Protein AF-A0A3C0VGU3-F1 (afdb_monomer_lite)

pLDDT: mean 74.71, std 19.71, range [36.31, 98.12]

Structure (mmCIF, N/CA/C/O backbone):
data_AF-A0A3C0VGU3-F1
#
_entry.id   AF-A0A3C0VGU3-F1
#
loop_
_atom_site.group_PDB
_atom_site.id
_atom_site.type_symbol
_atom_site.label_atom_id
_atom_site.label_alt_id
_atom_site.label_comp_id
_atom_site.label_asym_id
_atom_site.label_entity_id
_atom_site.label_seq_id
_atom_site.pdbx_PDB_ins_code
_atom_site.Cartn_x
_atom_site.Cartn_y
_atom_site.Cartn_z
_atom_site.occupancy
_atom_site.B_iso_or_equiv
_atom_site.auth_seq_id
_atom_site.auth_comp_id
_atom_site.auth_asym_id
_atom_site.auth_atom_id
_atom_site.pdbx_PDB_model_num
ATOM 1 N N . MET A 1 1 ? -26.196 37.711 -11.591 1.00 53.34 1 MET A N 1
ATOM 2 C CA . MET A 1 1 ? -26.258 36.999 -10.292 1.00 53.34 1 MET A CA 1
ATOM 3 C C . MET A 1 1 ? -24.897 36.710 -9.631 1.00 53.34 1 MET A C 1
ATOM 5 O O . MET A 1 1 ? -24.899 36.318 -8.480 1.00 53.34 1 MET A O 1
ATOM 9 N N . PHE A 1 2 ? -23.738 37.008 -10.245 1.00 50.66 2 PHE A N 1
ATOM 10 C CA . PHE A 1 2 ? -22.415 36.867 -9.588 1.00 50.66 2 PHE A CA 1
ATOM 11 C C . PHE A 1 2 ? -21.911 38.108 -8.814 1.00 50.66 2 PHE A C 1
ATOM 13 O O . PHE A 1 2 ? -20.871 38.047 -8.164 1.00 50.66 2 PHE A O 1
ATOM 20 N N . LYS A 1 3 ? -22.622 39.246 -8.862 1.00 49.34 3 LYS A N 1
ATOM 21 C CA . LYS A 1 3 ? -22.187 40.496 -8.200 1.00 49.34 3 LYS A CA 1
ATOM 22 C C . LYS A 1 3 ? -22.662 40.642 -6.744 1.00 49.34 3 LYS A C 1
ATOM 24 O O . LYS A 1 3 ? -22.001 41.328 -5.979 1.00 49.34 3 LYS A O 1
ATOM 29 N N . LEU A 1 4 ? -23.738 39.957 -6.345 1.00 52.31 4 LEU A N 1
ATOM 30 C CA . LEU A 1 4 ? -24.310 40.055 -4.991 1.00 52.31 4 LEU A CA 1
ATOM 31 C C . LEU A 1 4 ? -23.555 39.208 -3.948 1.00 52.31 4 LEU A C 1
ATOM 33 O O . LEU A 1 4 ? -23.406 39.641 -2.813 1.00 52.31 4 LEU A O 1
ATOM 37 N N . ILE A 1 5 ? -22.971 38.072 -4.348 1.00 56.53 5 ILE A N 1
ATOM 38 C CA . ILE A 1 5 ? -22.208 37.179 -3.449 1.00 56.53 5 ILE A CA 1
ATOM 39 C C . ILE A 1 5 ? -20.893 37.823 -2.970 1.00 56.53 5 ILE A C 1
ATOM 41 O O . ILE A 1 5 ? -20.441 37.585 -1.851 1.00 56.53 5 ILE A O 1
ATOM 45 N N . LYS A 1 6 ? -20.283 38.693 -3.787 1.00 51.56 6 LYS A N 1
ATOM 46 C CA . LYS A 1 6 ? -19.057 39.411 -3.399 1.00 51.56 6 LYS A CA 1
ATOM 47 C C . LYS A 1 6 ? -19.306 40.486 -2.337 1.00 51.56 6 LYS A C 1
ATOM 49 O O . LYS A 1 6 ? -18.406 40.768 -1.557 1.00 51.56 6 LYS A O 1
ATOM 54 N N . TRP A 1 7 ? -20.506 41.063 -2.288 1.00 49.22 7 TRP A N 1
ATOM 55 C CA . TRP A 1 7 ? -20.833 42.141 -1.347 1.00 49.22 7 TRP A CA 1
ATOM 56 C C . TRP A 1 7 ? -21.307 41.594 0.008 1.00 49.22 7 TRP A C 1
ATOM 58 O O . TRP A 1 7 ? -21.013 42.187 1.042 1.00 49.22 7 TRP A O 1
ATOM 68 N N . THR A 1 8 ? -21.922 40.406 0.037 1.00 53.84 8 THR A N 1
ATOM 69 C CA . THR A 1 8 ? -22.286 39.719 1.290 1.00 53.84 8 THR A CA 1
ATOM 70 C C . THR A 1 8 ? -21.071 39.179 2.050 1.00 53.84 8 THR A C 1
ATOM 72 O O . THR A 1 8 ? -21.066 39.198 3.277 1.00 53.84 8 THR A O 1
ATOM 75 N N . ALA A 1 9 ? -20.004 38.768 1.355 1.00 54.41 9 ALA A N 1
ATOM 76 C CA . ALA A 1 9 ? -18.777 38.290 2.003 1.00 54.41 9 ALA A CA 1
ATOM 77 C C . ALA A 1 9 ? -18.012 39.401 2.754 1.00 54.41 9 ALA A C 1
ATOM 79 O O . ALA A 1 9 ? -17.390 39.139 3.781 1.00 54.41 9 ALA A O 1
ATOM 80 N N . VAL A 1 10 ? -18.099 40.653 2.289 1.00 55.72 10 VAL A N 1
ATOM 81 C CA . VAL A 1 10 ? -17.430 41.803 2.926 1.00 55.72 10 VAL A CA 1
ATOM 82 C C . VAL A 1 10 ? -18.245 42.349 4.108 1.00 55.72 10 VAL A C 1
ATOM 84 O O . VAL A 1 10 ? -17.665 42.750 5.115 1.00 55.72 10 VAL A O 1
ATOM 87 N N . GLY A 1 11 ? -19.581 42.278 4.052 1.00 51.66 11 GLY A N 1
ATOM 88 C CA . GLY A 1 11 ? -20.453 42.677 5.166 1.00 51.66 11 GLY A CA 1
ATOM 89 C C . GLY A 1 11 ? -20.380 41.748 6.387 1.00 51.66 11 GLY A C 1
ATOM 90 O O . GLY A 1 11 ? -20.415 42.219 7.520 1.00 51.66 11 GLY A O 1
ATOM 91 N N . VAL A 1 12 ? -20.209 40.437 6.175 1.00 53.56 12 VAL A N 1
ATOM 92 C CA . VAL A 1 12 ? -20.108 39.452 7.272 1.00 53.56 12 VAL A CA 1
ATOM 93 C C . VAL A 1 12 ? -18.708 39.441 7.906 1.00 53.56 12 VAL A C 1
ATOM 95 O O . VAL A 1 12 ? -18.587 39.276 9.118 1.00 53.56 12 VAL A O 1
ATOM 98 N N . GLY A 1 13 ? -17.651 39.702 7.127 1.00 47.75 13 GLY A N 1
ATOM 99 C CA . GLY A 1 13 ? -16.287 39.840 7.655 1.00 47.75 13 GLY A CA 1
ATOM 100 C C . GLY A 1 13 ? -16.072 41.117 8.478 1.00 47.75 13 GLY A C 1
ATOM 101 O O . GLY A 1 13 ? -15.399 41.082 9.505 1.00 47.75 13 GLY A O 1
ATOM 102 N N . GLY A 1 14 ? -16.691 42.235 8.076 1.00 51.09 14 GLY A N 1
ATOM 103 C CA . GLY A 1 14 ? -16.586 43.516 8.787 1.00 51.09 14 GLY A CA 1
ATOM 104 C C . GLY A 1 14 ? -17.312 43.544 10.137 1.00 51.09 14 GLY A C 1
ATOM 105 O O . GLY A 1 14 ? -16.808 44.135 11.090 1.00 51.09 14 GLY A O 1
ATOM 106 N N . ALA A 1 15 ? -18.449 42.851 10.258 1.00 53.22 15 ALA A N 1
ATOM 107 C CA . ALA A 1 15 ? -19.210 42.782 11.508 1.00 53.22 15 ALA A CA 1
ATOM 108 C C . ALA A 1 15 ? -18.525 41.929 12.595 1.00 53.22 15 ALA A C 1
ATOM 110 O O . ALA A 1 15 ? -18.675 42.218 13.780 1.00 53.22 15 ALA A O 1
ATOM 111 N N . LEU A 1 16 ? -17.725 40.924 12.216 1.00 55.25 16 LEU A N 1
ATOM 112 C CA . LEU A 1 16 ? -16.963 40.112 13.175 1.00 55.25 16 LEU A CA 1
ATOM 113 C C . LEU A 1 16 ? -15.729 40.840 13.724 1.00 55.25 16 LEU A C 1
ATOM 115 O O . LEU A 1 16 ? -15.381 40.657 14.887 1.00 55.25 16 LEU A O 1
ATOM 119 N N . ILE A 1 17 ? -15.102 41.707 12.927 1.00 56.16 17 ILE A N 1
ATOM 120 C CA . ILE A 1 17 ? -13.917 42.464 13.357 1.00 56.16 17 ILE A CA 1
ATOM 121 C C . ILE A 1 17 ? -14.318 43.682 14.208 1.00 56.16 17 ILE A C 1
ATOM 123 O O . ILE A 1 17 ? -13.646 43.986 15.189 1.00 56.16 17 ILE A O 1
ATOM 127 N N . LEU A 1 18 ? -15.453 44.328 13.912 1.00 51.44 18 LEU A N 1
ATOM 128 C CA . LEU A 1 18 ? -15.988 45.423 14.737 1.00 51.44 18 LEU A CA 1
ATOM 129 C C . LEU A 1 18 ? -16.746 44.935 15.985 1.00 51.44 18 LEU A C 1
ATOM 131 O O . LEU A 1 18 ? -16.721 45.616 17.006 1.00 51.44 18 LEU A O 1
ATOM 135 N N . GLY A 1 19 ? -17.355 43.744 15.949 1.00 51.50 19 GLY A N 1
ATOM 136 C CA . GLY A 1 19 ? -17.958 43.114 17.131 1.00 51.50 19 GLY A CA 1
ATOM 137 C C . GLY A 1 19 ? -16.931 42.525 18.107 1.00 51.50 19 GLY A C 1
ATOM 138 O O . GLY A 1 19 ? -17.166 42.525 19.312 1.00 51.50 19 GLY A O 1
ATOM 139 N N . GLY A 1 20 ? -15.777 42.067 17.607 1.00 53.50 20 GLY A N 1
ATOM 140 C CA . GLY A 1 20 ? -14.702 41.490 18.423 1.00 53.50 20 GLY A CA 1
ATOM 141 C C . GLY A 1 20 ? -13.778 42.508 19.099 1.00 53.50 20 GLY A C 1
ATOM 142 O O . GLY A 1 20 ? -13.065 42.141 20.025 1.00 53.50 20 GLY A O 1
ATOM 143 N N . LEU A 1 21 ? -13.789 43.777 18.671 1.00 55.44 21 LEU A N 1
ATOM 144 C CA . LEU A 1 21 ? -12.912 44.826 19.220 1.00 55.44 21 LEU A CA 1
ATOM 145 C C . LEU A 1 21 ? -13.607 45.723 20.268 1.00 55.44 21 LEU A C 1
ATOM 147 O O . LEU A 1 21 ? -12.939 46.437 21.007 1.00 55.44 21 LEU A O 1
ATOM 151 N N . MET A 1 22 ? -14.942 45.673 20.353 1.00 54.22 22 MET A N 1
ATOM 152 C CA . MET A 1 22 ? -15.772 46.431 21.310 1.00 54.22 22 MET A CA 1
ATOM 153 C C . MET A 1 22 ? -16.341 45.566 22.452 1.00 54.22 22 MET A C 1
ATOM 155 O O . MET A 1 22 ? -17.168 46.034 23.227 1.00 54.22 22 MET A O 1
ATOM 159 N N . PHE A 1 23 ? -15.877 44.321 22.595 1.00 49.66 23 PHE A N 1
ATOM 160 C CA . PHE A 1 23 ? -16.011 43.535 23.824 1.00 49.66 23 PHE A CA 1
ATOM 161 C C . PHE A 1 23 ? -14.608 43.172 24.296 1.00 49.66 23 PHE A C 1
ATOM 163 O O . PHE A 1 23 ? -13.962 42.268 23.773 1.00 49.66 23 PHE A O 1
ATOM 170 N N . GLY A 1 24 ? -14.130 43.991 25.229 1.00 50.12 24 GLY A N 1
ATOM 171 C CA . GLY A 1 24 ? -12.746 44.072 25.653 1.00 50.12 24 GLY A CA 1
ATOM 172 C C . GLY A 1 24 ? -12.144 42.762 26.147 1.00 50.12 24 GLY A C 1
ATOM 173 O O . GLY A 1 24 ? -12.795 41.885 26.715 1.00 50.12 24 GLY A O 1
ATOM 174 N N . THR A 1 25 ? -10.836 42.707 25.967 1.00 58.28 25 THR A N 1
ATOM 175 C CA . THR A 1 25 ? -9.890 41.673 26.381 1.00 58.28 25 THR A CA 1
ATOM 176 C C . THR A 1 25 ? -9.716 41.532 27.900 1.00 58.28 25 THR A C 1
ATOM 178 O O . THR A 1 25 ? -8.690 41.020 28.320 1.00 58.28 25 THR A O 1
ATOM 181 N N . ASP A 1 26 ? -10.701 41.906 28.725 1.00 50.00 26 ASP A N 1
ATOM 182 C CA . ASP A 1 26 ? -10.585 41.884 30.197 1.00 50.00 26 ASP A CA 1
ATOM 183 C C . ASP A 1 26 ? -11.859 41.438 30.952 1.00 50.00 26 ASP A C 1
ATOM 185 O O . ASP A 1 26 ? -12.107 41.829 32.088 1.00 50.00 26 ASP A O 1
ATOM 189 N N . MET A 1 27 ? -12.669 40.540 30.376 1.00 46.91 27 MET A N 1
ATOM 190 C CA . MET A 1 27 ? -13.735 39.835 31.121 1.00 46.91 27 MET A CA 1
ATOM 191 C C . MET A 1 27 ? -13.677 38.308 30.953 1.00 46.91 27 MET A C 1
ATOM 193 O O . MET A 1 27 ? -14.678 37.642 30.701 1.00 46.91 27 MET A O 1
ATOM 197 N N . PHE A 1 28 ? -12.481 37.728 31.107 1.00 50.41 28 PHE A N 1
ATOM 198 C CA . PHE A 1 28 ? -12.273 36.268 31.111 1.00 50.41 28 PHE A CA 1
ATOM 199 C C . PHE A 1 28 ? -11.973 35.651 32.492 1.00 50.41 28 PHE A C 1
ATOM 201 O O . PHE A 1 28 ? -11.703 34.453 32.588 1.00 50.41 28 PHE A O 1
ATOM 208 N N . GLY A 1 29 ? -12.096 36.411 33.581 1.00 52.72 29 GLY A N 1
ATOM 209 C CA . GLY A 1 29 ? -12.083 35.886 34.951 1.00 52.72 29 GLY A CA 1
ATOM 210 C C . GLY A 1 29 ? -13.440 36.106 35.617 1.00 52.72 29 GLY A C 1
ATOM 211 O O . GLY A 1 29 ? -13.974 37.196 35.513 1.00 52.72 29 GLY A O 1
ATOM 212 N N . TYR A 1 30 ? -13.977 35.095 36.308 1.00 45.38 30 TYR A N 1
ATOM 213 C CA . TYR A 1 30 ? -15.224 35.113 37.110 1.00 45.38 30 TYR A CA 1
ATOM 214 C C . TYR A 1 30 ? -16.571 34.711 36.482 1.00 45.38 30 TYR A C 1
ATOM 216 O O . TYR A 1 30 ? -17.606 34.862 37.121 1.00 45.38 30 TYR A O 1
ATOM 224 N N . ALA A 1 31 ? -16.584 34.019 35.339 1.00 49.66 31 ALA A N 1
ATOM 225 C CA . ALA A 1 31 ? -17.759 33.222 34.930 1.00 49.66 31 ALA A CA 1
ATOM 226 C C . ALA A 1 31 ? -17.471 31.715 34.755 1.00 49.66 31 ALA A C 1
ATOM 228 O O . ALA A 1 31 ? -18.351 30.944 34.374 1.00 49.66 31 ALA A O 1
ATOM 229 N N . SER A 1 32 ? -16.249 31.252 35.050 1.00 48.97 32 SER A N 1
ATOM 230 C CA . SER A 1 32 ? -15.829 29.871 34.754 1.00 48.97 32 SER A CA 1
ATOM 231 C C . SER A 1 32 ? -16.103 28.842 35.864 1.00 48.97 32 SER A C 1
ATOM 233 O O . SER A 1 32 ? -15.926 27.643 35.622 1.00 48.97 32 SER A O 1
ATOM 235 N N . SER A 1 33 ? -16.602 29.259 37.036 1.00 49.84 33 SER A N 1
ATOM 236 C CA . SER A 1 33 ? -16.763 28.359 38.194 1.00 49.84 33 SER A CA 1
ATOM 237 C C . SER A 1 33 ? -18.183 27.845 38.469 1.00 49.84 33 SER A C 1
ATOM 239 O O . SER A 1 33 ? -18.316 26.925 39.269 1.00 49.84 33 SER A O 1
ATOM 241 N N . SER A 1 34 ? -19.227 28.299 37.761 1.00 43.19 34 SER A N 1
ATOM 242 C CA . SER A 1 34 ? -20.608 27.818 38.016 1.00 43.19 34 SER A CA 1
ATOM 243 C C . SER A 1 34 ? -21.191 26.894 36.934 1.00 43.19 34 SER A C 1
ATOM 245 O O . SER A 1 34 ? -22.132 26.155 37.209 1.00 43.19 34 SER A O 1
ATOM 247 N N . TYR A 1 35 ? -20.607 26.823 35.729 1.00 40.56 35 TYR A N 1
ATOM 248 C CA . TYR A 1 35 ? -21.090 25.918 34.662 1.00 40.56 35 TYR A CA 1
ATOM 249 C C . TYR A 1 35 ? -20.387 24.545 34.638 1.00 40.56 35 TYR A C 1
ATOM 251 O O . TYR A 1 35 ? -20.915 23.567 34.103 1.00 40.56 35 TYR A O 1
ATOM 259 N N . LYS A 1 36 ? -19.203 24.425 35.259 1.00 47.53 36 LYS A N 1
ATOM 260 C CA . LYS A 1 36 ? -18.449 23.156 35.325 1.00 47.53 36 LYS A CA 1
ATOM 261 C C . LYS A 1 36 ? -19.004 22.163 36.358 1.00 47.53 36 LYS A C 1
ATOM 263 O O . LYS A 1 36 ? -18.748 20.969 36.227 1.00 47.53 36 LYS A O 1
ATOM 268 N N . GLN A 1 37 ? -19.810 22.608 37.328 1.00 43.19 37 GLN A N 1
ATOM 269 C CA . GLN A 1 37 ? -20.391 21.718 38.346 1.00 43.19 37 GLN A CA 1
ATOM 270 C C . GLN A 1 37 ? -21.651 20.963 37.891 1.00 43.19 37 GLN A C 1
ATOM 272 O O . GLN A 1 37 ? -21.922 19.887 38.420 1.00 43.19 37 GLN A O 1
ATOM 277 N N . PHE A 1 38 ? -22.368 21.435 36.863 1.00 44.31 38 PHE A N 1
ATOM 278 C CA . PHE A 1 38 ? -23.545 20.724 36.337 1.00 44.31 38 PHE A CA 1
ATOM 279 C C . PHE A 1 38 ? -23.226 19.707 35.229 1.00 44.31 38 PHE A C 1
ATOM 281 O O . PHE A 1 38 ? -23.943 18.719 35.088 1.00 44.31 38 PHE A O 1
ATOM 288 N N . ARG A 1 39 ? -22.118 19.855 34.486 1.00 47.38 39 ARG A N 1
ATOM 289 C CA . ARG A 1 39 ? -21.758 18.902 33.411 1.00 47.38 39 ARG A CA 1
ATOM 290 C C . ARG A 1 39 ? -21.128 17.598 33.921 1.00 47.38 39 ARG A C 1
ATOM 292 O O . ARG A 1 39 ? -21.179 16.586 33.225 1.00 47.38 39 ARG A O 1
ATOM 299 N N . ASN A 1 40 ? -20.591 17.599 35.143 1.00 43.59 40 ASN A N 1
ATOM 300 C CA . ASN A 1 40 ? -19.925 16.431 35.727 1.00 43.59 40 ASN A CA 1
ATOM 301 C C . ASN A 1 40 ? -20.870 15.469 36.472 1.00 43.59 40 ASN A C 1
ATOM 303 O O . ASN A 1 40 ? -20.457 14.353 36.760 1.00 43.59 40 ASN A O 1
ATOM 307 N N . LYS A 1 41 ? -22.133 15.846 36.740 1.00 42.66 41 LYS A N 1
ATOM 308 C CA . LYS A 1 41 ? -23.110 14.982 37.441 1.00 42.66 41 LYS A CA 1
ATOM 309 C C . LYS A 1 41 ? -24.124 14.262 36.541 1.00 42.66 41 LYS A C 1
ATOM 311 O O . LYS A 1 41 ? -24.871 13.428 37.039 1.00 42.66 41 LYS A O 1
ATOM 316 N N . VAL A 1 42 ? -24.147 14.537 35.233 1.00 47.44 42 VAL A N 1
ATOM 317 C CA . VAL A 1 42 ? -25.072 13.860 34.295 1.00 47.44 42 VAL A CA 1
ATOM 318 C C . VAL A 1 42 ? -24.403 12.702 33.542 1.00 47.44 42 VAL A C 1
ATOM 320 O O . VAL A 1 42 ? -25.088 11.775 33.127 1.00 47.44 42 VAL A O 1
ATOM 323 N N . LYS A 1 43 ? -23.062 12.669 33.441 1.00 49.75 43 LYS A N 1
ATOM 324 C CA . LYS A 1 43 ? -22.354 11.482 32.918 1.00 49.75 43 LYS A CA 1
ATOM 325 C C . LYS A 1 43 ? -22.538 10.247 33.810 1.00 49.75 43 LYS A C 1
ATOM 327 O O . LYS A 1 43 ? -22.548 9.137 33.312 1.00 49.75 43 LYS A O 1
ATOM 332 N N . SER A 1 44 ? -22.748 10.450 35.108 1.00 49.06 44 SER A N 1
ATOM 333 C CA . SER A 1 44 ? -22.985 9.400 36.107 1.00 49.06 44 SER A CA 1
ATOM 334 C C . SER A 1 44 ? -24.419 8.846 36.133 1.00 49.06 44 SER A C 1
ATOM 336 O O . SER A 1 44 ? -24.743 8.079 37.033 1.00 49.06 44 SER A O 1
ATOM 338 N N . ALA A 1 45 ? -25.289 9.251 35.202 1.00 51.03 45 ALA A N 1
ATOM 339 C CA . ALA A 1 45 ? -26.697 8.840 35.171 1.00 51.03 45 ALA A CA 1
ATOM 340 C C . ALA A 1 45 ? -27.102 8.114 33.877 1.00 51.03 45 ALA A C 1
ATOM 342 O O . ALA A 1 45 ? -28.286 7.835 33.689 1.00 51.03 45 ALA A O 1
ATOM 343 N N . VAL A 1 46 ? -26.154 7.814 32.983 1.00 59.25 46 VAL A N 1
ATOM 344 C CA . VAL A 1 46 ? -26.436 6.972 31.817 1.00 59.25 46 VAL A CA 1
ATOM 345 C C . VAL A 1 46 ? -26.392 5.511 32.280 1.00 59.25 46 VAL A C 1
ATOM 347 O O . VAL A 1 46 ? -25.376 5.098 32.838 1.00 59.25 46 VAL A O 1
ATOM 350 N N . PRO A 1 47 ? -27.477 4.733 32.113 1.00 74.56 47 PRO A N 1
ATOM 351 C CA . PRO A 1 47 ? -27.465 3.305 32.402 1.00 74.56 47 PRO A CA 1
ATOM 352 C C . PRO A 1 47 ? -26.341 2.625 31.618 1.00 74.56 47 PRO A C 1
ATOM 354 O O . PRO A 1 47 ? -26.188 2.877 30.421 1.00 74.56 47 PRO A O 1
ATOM 357 N N . VAL A 1 48 ? -25.574 1.761 32.284 1.00 77.50 48 VAL A N 1
ATOM 358 C CA . VAL A 1 48 ? -24.424 1.046 31.699 1.00 77.50 48 VAL A CA 1
ATOM 359 C C . VAL A 1 48 ? -24.832 0.280 30.430 1.00 77.50 48 VAL A C 1
ATOM 361 O O . VAL A 1 48 ? -24.063 0.164 29.484 1.00 77.50 48 VAL A O 1
ATOM 364 N N . GLU A 1 49 ? -26.087 -0.157 30.343 1.00 79.50 49 GLU A N 1
ATOM 365 C CA . GLU A 1 49 ? -26.665 -0.819 29.172 1.00 79.50 49 GLU A CA 1
ATOM 366 C C . GLU A 1 49 ? -26.676 0.060 27.921 1.00 79.50 49 GLU A C 1
ATOM 368 O O . GLU A 1 49 ? -26.459 -0.444 26.823 1.00 79.50 49 GLU A O 1
ATOM 373 N N . LEU A 1 50 ? -26.926 1.366 28.068 1.00 84.75 50 LEU A N 1
ATOM 374 C CA . LEU A 1 50 ? -26.900 2.287 26.932 1.00 84.75 50 LEU A CA 1
ATOM 375 C C . LEU A 1 50 ? -25.471 2.505 26.436 1.00 84.75 50 LEU A C 1
ATOM 377 O O . LEU A 1 50 ? -25.267 2.707 25.242 1.00 84.75 50 LEU A O 1
ATOM 381 N N . GLU A 1 51 ? -24.482 2.454 27.328 1.00 82.88 51 GLU A N 1
ATOM 382 C CA . GLU A 1 51 ? -23.072 2.557 26.946 1.00 82.88 51 GLU A CA 1
ATOM 383 C C . GLU A 1 51 ? -22.596 1.299 26.211 1.00 82.88 51 GLU A C 1
ATOM 385 O O . GLU A 1 51 ? -21.930 1.418 25.184 1.00 82.88 51 GLU A O 1
ATOM 390 N N . ILE A 1 52 ? -23.012 0.112 26.666 1.00 83.56 52 ILE A N 1
ATOM 391 C CA . ILE A 1 52 ? -22.765 -1.167 25.984 1.00 83.56 52 ILE A CA 1
ATOM 392 C C . ILE A 1 52 ? -23.435 -1.183 24.602 1.00 83.56 52 ILE A C 1
ATOM 394 O O . ILE A 1 52 ? -22.788 -1.505 23.605 1.00 83.56 52 ILE A O 1
ATOM 398 N N . GLN A 1 53 ? -24.705 -0.771 24.514 1.00 81.50 53 GLN A N 1
ATOM 399 C CA . GLN A 1 53 ? -25.419 -0.693 23.237 1.00 81.50 53 GLN A CA 1
ATOM 400 C C . GLN A 1 53 ? -24.735 0.286 22.279 1.00 81.50 53 GLN A C 1
ATOM 402 O O . GLN A 1 53 ? -24.514 -0.032 21.114 1.00 81.50 53 GLN A O 1
ATOM 407 N N . ARG A 1 54 ? -24.308 1.448 22.781 1.00 86.81 54 ARG A N 1
ATOM 408 C CA . ARG A 1 54 ? -23.544 2.415 21.993 1.00 86.81 54 ARG A CA 1
ATOM 409 C C . ARG A 1 54 ? -22.206 1.846 21.517 1.00 86.81 54 ARG A C 1
ATOM 411 O O . ARG A 1 54 ? -21.816 2.109 20.384 1.00 86.81 54 ARG A O 1
ATOM 418 N N . ALA A 1 55 ? -21.494 1.093 22.357 1.00 86.31 55 ALA A N 1
ATOM 419 C CA . ALA A 1 55 ? -20.249 0.435 21.963 1.00 86.31 55 ALA A CA 1
ATOM 420 C C . ALA A 1 55 ? -20.485 -0.573 20.825 1.00 86.31 55 ALA A C 1
ATOM 422 O O . ALA A 1 55 ? -19.712 -0.614 19.869 1.00 86.31 55 ALA A O 1
ATOM 423 N N . ARG A 1 56 ? -21.592 -1.322 20.883 1.00 88.38 56 ARG A N 1
ATOM 424 C CA . ARG A 1 56 ? -22.022 -2.243 19.823 1.00 88.38 56 ARG A CA 1
ATOM 425 C C . ARG A 1 56 ? -22.364 -1.519 18.521 1.00 88.38 56 ARG A C 1
ATOM 427 O O . ARG A 1 56 ? -21.947 -1.970 17.457 1.00 88.38 56 ARG A O 1
ATOM 434 N N . ASP A 1 57 ? -23.077 -0.398 18.601 1.00 88.25 57 ASP A N 1
ATOM 435 C CA . ASP A 1 57 ? -23.442 0.405 17.430 1.00 88.25 57 ASP A CA 1
ATOM 436 C C . ASP A 1 57 ? -22.190 0.984 16.744 1.00 88.25 57 ASP A C 1
ATOM 438 O O . ASP A 1 57 ? -22.034 0.850 15.532 1.00 88.25 57 ASP A O 1
ATOM 442 N N . LEU A 1 58 ? -21.231 1.511 17.518 1.00 87.88 58 LEU A N 1
ATOM 443 C CA . LEU A 1 58 ? -19.932 1.968 16.997 1.00 87.88 58 LEU A CA 1
ATOM 444 C C . LEU A 1 58 ? -19.151 0.835 16.311 1.00 87.88 58 LEU A C 1
ATOM 446 O O . LEU A 1 58 ? -18.496 1.039 15.290 1.00 87.88 58 LEU A O 1
ATOM 450 N N . LEU A 1 59 ? -19.223 -0.381 16.852 1.00 88.12 59 LEU A N 1
ATOM 451 C CA . LEU A 1 59 ? -18.563 -1.544 16.264 1.00 88.12 59 LEU A CA 1
ATOM 452 C C . LEU A 1 59 ? -19.249 -2.013 14.973 1.00 88.12 59 LEU A C 1
ATOM 454 O O . LEU A 1 59 ? -18.583 -2.492 14.052 1.00 88.12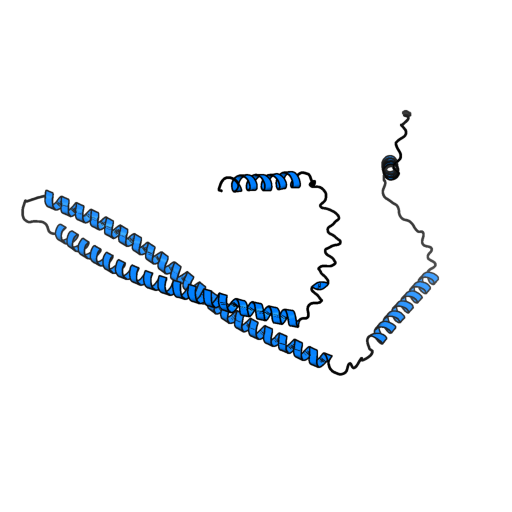 59 LEU A O 1
ATOM 458 N N . ALA A 1 60 ? -20.569 -1.840 14.878 1.00 86.00 60 ALA A N 1
ATOM 459 C CA . ALA A 1 60 ? -21.328 -2.086 13.658 1.00 86.00 60 ALA A CA 1
ATOM 460 C C . ALA A 1 60 ? -20.988 -1.062 12.560 1.00 86.00 60 ALA A C 1
ATOM 462 O O . ALA A 1 60 ? -20.870 -1.445 11.394 1.00 86.00 60 ALA A O 1
ATOM 463 N N . GLU A 1 61 ? -20.755 0.201 12.927 1.00 89.50 61 GLU A N 1
ATOM 464 C CA . GLU A 1 61 ? -20.266 1.253 12.023 1.00 89.50 61 GLU A CA 1
ATOM 465 C C . GLU A 1 61 ? -18.840 0.980 11.509 1.00 89.50 61 GLU A C 1
ATOM 467 O O . GLU A 1 61 ? -18.518 1.331 10.375 1.00 89.50 61 GLU A O 1
ATOM 472 N N . LEU A 1 62 ? -18.007 0.255 12.263 1.00 87.75 62 LEU A N 1
ATOM 473 C CA . LEU A 1 62 ? -16.657 -0.132 11.828 1.00 87.75 62 LEU A CA 1
ATOM 474 C C . LEU A 1 62 ? -16.659 -1.183 10.697 1.00 87.75 62 LEU A C 1
ATOM 476 O O . LEU A 1 62 ? -15.719 -1.268 9.904 1.00 87.75 62 LEU A O 1
ATOM 480 N N . VAL A 1 63 ? -17.707 -2.008 10.589 1.00 87.06 63 VAL A N 1
ATOM 481 C CA . VAL A 1 63 ? -17.817 -3.056 9.554 1.00 87.06 63 VAL A CA 1
ATOM 482 C C . VAL A 1 63 ? -17.750 -2.496 8.125 1.00 87.06 63 VAL A C 1
ATOM 484 O O . VAL A 1 63 ? -16.956 -3.019 7.333 1.00 87.06 63 VAL A O 1
ATOM 487 N N . PRO A 1 64 ? -18.560 -1.492 7.731 1.00 91.12 64 PRO A N 1
ATOM 488 C CA . PRO A 1 64 ? -18.463 -0.906 6.398 1.00 91.12 64 PRO A CA 1
ATOM 489 C C . PRO A 1 64 ? -17.112 -0.223 6.151 1.00 91.12 64 PRO A C 1
ATOM 491 O O . PRO A 1 64 ? -16.601 -0.328 5.037 1.00 91.12 64 PRO A O 1
ATOM 494 N N . GLU A 1 65 ? -16.488 0.386 7.164 1.00 88.38 65 GLU A N 1
ATOM 495 C CA . GLU A 1 65 ? -15.143 0.968 7.036 1.00 88.38 65 GLU A CA 1
ATOM 496 C C . GLU A 1 65 ? -14.080 -0.102 6.746 1.00 88.38 65 GLU A C 1
ATOM 498 O O . GLU A 1 65 ? -13.278 0.040 5.822 1.00 88.38 65 GLU A O 1
ATOM 503 N N . LEU A 1 66 ? -14.110 -1.229 7.465 1.00 88.69 66 LEU A N 1
ATOM 504 C CA . LEU A 1 66 ? -13.219 -2.364 7.204 1.00 88.69 66 LEU A CA 1
ATOM 505 C C . LEU A 1 66 ? -13.428 -2.943 5.801 1.00 88.69 66 LEU A C 1
ATOM 507 O O . LEU A 1 66 ? -12.455 -3.286 5.129 1.00 88.69 66 LEU A O 1
ATOM 511 N N . LYS A 1 67 ? -14.679 -3.028 5.333 1.00 90.62 67 LYS A N 1
ATOM 512 C CA . LYS A 1 67 ? -14.989 -3.460 3.960 1.00 90.62 67 LYS A CA 1
ATOM 513 C C . LYS A 1 67 ? -14.443 -2.486 2.919 1.00 90.62 67 LYS A C 1
ATOM 515 O O . LYS A 1 67 ? -13.882 -2.938 1.925 1.00 90.62 67 LYS A O 1
ATOM 520 N N . ALA A 1 68 ? -14.560 -1.180 3.150 1.00 91.88 68 ALA A N 1
ATOM 521 C CA . ALA A 1 68 ? -13.967 -0.175 2.273 1.00 91.88 68 ALA A CA 1
ATOM 522 C C . ALA A 1 68 ? -12.437 -0.326 2.216 1.00 91.88 68 ALA A C 1
ATOM 524 O O . ALA A 1 68 ? -11.862 -0.347 1.129 1.00 91.88 68 ALA A O 1
ATOM 525 N N . ASN A 1 69 ? -11.790 -0.545 3.363 1.00 90.44 69 ASN A N 1
ATOM 526 C CA . ASN A 1 69 ? -10.347 -0.778 3.432 1.00 90.44 69 ASN A CA 1
ATOM 527 C C . ASN A 1 69 ? -9.919 -2.065 2.705 1.00 90.44 69 ASN A C 1
ATOM 529 O O . ASN A 1 69 ? -8.900 -2.054 2.021 1.00 90.44 69 ASN A O 1
ATOM 533 N N . ILE A 1 70 ? -10.701 -3.149 2.783 1.00 92.94 70 ILE A N 1
ATOM 534 C CA . ILE A 1 70 ? -10.457 -4.381 2.005 1.00 92.94 70 ILE A CA 1
ATOM 535 C C . ILE A 1 70 ? -10.463 -4.086 0.502 1.00 92.94 70 ILE A C 1
ATOM 537 O O . ILE A 1 70 ? -9.578 -4.542 -0.216 1.00 92.94 70 ILE A O 1
ATOM 541 N N . VAL A 1 71 ? -11.444 -3.315 0.024 1.00 94.38 71 VAL A N 1
ATOM 542 C CA . VAL A 1 71 ? -11.538 -2.956 -1.398 1.00 94.38 71 VAL A CA 1
ATOM 543 C C . VAL A 1 71 ? -10.328 -2.128 -1.832 1.00 94.38 71 VAL A C 1
ATOM 545 O O . VAL A 1 71 ? -9.775 -2.391 -2.896 1.00 94.38 71 VAL A O 1
ATOM 548 N N . LEU A 1 72 ? -9.878 -1.177 -1.009 1.00 93.50 72 LEU A N 1
ATOM 549 C CA . LEU A 1 72 ? -8.681 -0.379 -1.293 1.00 93.50 72 LEU A CA 1
ATOM 550 C C . LEU A 1 72 ? -7.411 -1.239 -1.365 1.00 93.50 72 LEU A C 1
ATOM 552 O O . LEU A 1 72 ? -6.609 -1.069 -2.280 1.00 93.50 72 LEU A O 1
ATOM 556 N N . VAL A 1 73 ? -7.243 -2.185 -0.435 1.00 94.62 73 VAL A N 1
ATOM 557 C CA . VAL A 1 73 ? -6.115 -3.131 -0.446 1.00 94.62 73 VAL A CA 1
ATOM 558 C C . VAL A 1 73 ? -6.139 -3.985 -1.713 1.00 94.62 73 VAL A C 1
ATOM 560 O O . VAL A 1 73 ? -5.120 -4.090 -2.386 1.00 94.62 73 VAL A O 1
ATOM 563 N N . ALA A 1 74 ? -7.302 -4.521 -2.091 1.00 94.38 74 ALA A N 1
ATOM 564 C CA . ALA A 1 74 ? -7.448 -5.321 -3.306 1.00 94.38 74 ALA A CA 1
ATOM 565 C C . ALA A 1 74 ? -7.163 -4.512 -4.587 1.00 94.38 74 ALA A C 1
ATOM 567 O O . ALA A 1 74 ? -6.573 -5.023 -5.537 1.00 94.38 74 ALA A O 1
ATOM 568 N N . GLN A 1 75 ? -7.558 -3.238 -4.627 1.00 93.88 75 GLN A N 1
ATOM 569 C CA . GLN A 1 75 ? -7.226 -2.350 -5.744 1.00 93.88 75 GLN A CA 1
ATOM 570 C C . GLN A 1 75 ? -5.716 -2.111 -5.850 1.00 93.88 75 GLN A C 1
ATOM 572 O O . GLN A 1 75 ? -5.173 -2.150 -6.955 1.00 93.88 75 GLN A O 1
ATOM 577 N N . GLU A 1 76 ? -5.029 -1.900 -4.724 1.00 95.75 76 GLU A N 1
ATOM 578 C CA . GLU A 1 76 ? -3.574 -1.725 -4.730 1.00 95.75 76 GLU A CA 1
ATOM 579 C C . GLU A 1 76 ? -2.840 -3.033 -5.064 1.00 95.75 76 GLU A C 1
ATOM 581 O O . GLU A 1 76 ? -1.838 -2.981 -5.770 1.00 95.75 76 GLU A O 1
ATOM 586 N N . GLU A 1 77 ? -3.345 -4.204 -4.651 1.00 95.62 77 GLU A N 1
ATOM 587 C CA . GLU A 1 77 ? -2.831 -5.515 -5.091 1.00 95.62 77 GLU A CA 1
ATOM 588 C C . GLU A 1 77 ? -2.830 -5.624 -6.620 1.00 95.62 77 GLU A C 1
ATOM 590 O O . GLU A 1 77 ? -1.798 -5.915 -7.226 1.00 95.62 77 GLU A O 1
ATOM 595 N N . VAL A 1 78 ? -3.959 -5.298 -7.257 1.00 98.12 78 VAL A N 1
ATOM 596 C CA . VAL A 1 78 ? -4.064 -5.305 -8.722 1.00 98.12 78 VAL A CA 1
ATOM 597 C C . VAL A 1 78 ? -3.113 -4.283 -9.351 1.00 98.12 78 VAL A C 1
ATOM 599 O O . VAL A 1 78 ? -2.436 -4.602 -10.327 1.00 98.12 78 VAL A O 1
ATOM 602 N N . ALA A 1 79 ? -3.009 -3.077 -8.788 1.00 95.12 79 ALA A N 1
ATOM 603 C CA . ALA A 1 79 ? -2.102 -2.047 -9.297 1.00 95.12 79 ALA A CA 1
ATOM 604 C C . ALA A 1 79 ? -0.620 -2.460 -9.192 1.00 95.12 79 ALA A C 1
ATOM 606 O O . ALA A 1 79 ? 0.173 -2.174 -10.095 1.00 95.12 79 ALA A O 1
ATOM 607 N N . VAL A 1 80 ? -0.235 -3.149 -8.113 1.00 97.94 80 VAL A N 1
ATOM 608 C CA . VAL A 1 80 ? 1.111 -3.713 -7.938 1.00 97.94 80 VAL A CA 1
ATOM 609 C C . VAL A 1 80 ? 1.369 -4.806 -8.974 1.00 97.94 80 VAL A C 1
ATOM 611 O O . VAL A 1 80 ? 2.399 -4.758 -9.647 1.00 97.94 80 VAL A O 1
ATOM 614 N N . ASP A 1 81 ? 0.426 -5.726 -9.178 1.00 97.69 81 ASP A N 1
ATOM 615 C CA . ASP A 1 81 ? 0.533 -6.788 -10.186 1.00 97.69 81 ASP A CA 1
ATOM 616 C C . ASP A 1 81 ? 0.644 -6.235 -11.616 1.00 97.69 81 ASP A C 1
ATOM 618 O O . ASP A 1 81 ? 1.384 -6.759 -12.457 1.00 97.69 81 ASP A O 1
ATOM 622 N N . GLU A 1 82 ? -0.096 -5.172 -11.925 1.00 97.69 82 GLU A N 1
ATOM 623 C CA . GLU A 1 82 ? 0.001 -4.471 -13.205 1.00 97.69 82 GLU A CA 1
ATOM 624 C C . GLU A 1 82 ? 1.369 -3.808 -13.382 1.00 97.69 82 GLU A C 1
ATOM 626 O O . GLU A 1 82 ? 1.992 -3.975 -14.437 1.00 97.69 82 GLU A O 1
ATOM 631 N N . LEU A 1 83 ? 1.876 -3.134 -12.345 1.00 97.38 83 LEU A N 1
ATOM 632 C CA . LEU A 1 83 ? 3.200 -2.515 -12.360 1.00 97.38 83 LEU A CA 1
ATOM 633 C C . LEU A 1 83 ? 4.311 -3.563 -12.545 1.00 97.38 83 LEU A C 1
ATOM 635 O O . LEU A 1 83 ? 5.247 -3.340 -13.312 1.00 97.38 83 LEU A O 1
ATOM 639 N N . GLU A 1 84 ? 4.199 -4.735 -11.919 1.00 98.00 84 GLU A N 1
ATOM 640 C CA . GLU A 1 84 ? 5.119 -5.858 -12.145 1.00 98.00 84 GLU A CA 1
ATOM 641 C C . GLU A 1 84 ? 5.106 -6.353 -13.592 1.00 98.00 84 GLU A C 1
ATOM 643 O O . GLU A 1 84 ? 6.158 -6.585 -14.205 1.00 98.00 84 GLU A O 1
ATOM 648 N N . LYS A 1 85 ? 3.910 -6.512 -14.166 1.00 98.06 85 LYS A N 1
ATOM 649 C CA . LYS A 1 85 ? 3.741 -6.914 -15.567 1.00 98.06 85 LYS A CA 1
ATOM 650 C C . LYS A 1 85 ? 4.308 -5.861 -16.517 1.00 98.06 85 LYS A C 1
ATOM 652 O O . LYS A 1 85 ? 4.882 -6.215 -17.547 1.00 98.06 85 LYS A O 1
ATOM 657 N N . GLU A 1 86 ? 4.172 -4.578 -16.201 1.00 97.50 86 GLU A N 1
ATOM 658 C CA . GLU A 1 86 ? 4.776 -3.504 -16.988 1.00 97.50 86 GLU A CA 1
ATOM 659 C C . GLU A 1 86 ? 6.307 -3.544 -16.906 1.00 97.50 86 GLU A C 1
ATOM 661 O O . GLU A 1 86 ? 6.976 -3.574 -17.944 1.00 97.50 86 GLU A O 1
ATOM 666 N N . ILE A 1 87 ? 6.862 -3.630 -15.693 1.00 98.00 87 ILE A N 1
ATOM 667 C CA . ILE A 1 87 ? 8.310 -3.696 -15.458 1.00 98.00 87 ILE A CA 1
ATOM 668 C C . ILE A 1 87 ? 8.913 -4.916 -16.159 1.00 98.00 87 ILE A C 1
ATOM 670 O O . ILE A 1 87 ? 9.937 -4.794 -16.827 1.00 98.00 87 ILE A O 1
ATOM 674 N N . SER A 1 88 ? 8.286 -6.090 -16.070 1.00 97.94 88 SER A N 1
ATOM 675 C CA . SER A 1 88 ? 8.776 -7.301 -16.747 1.00 97.94 88 SER A CA 1
ATOM 676 C C . SER A 1 88 ? 8.792 -7.155 -18.273 1.00 97.94 88 SER A C 1
ATOM 678 O O . SER A 1 88 ? 9.793 -7.492 -18.911 1.00 97.94 88 SER A O 1
ATOM 680 N N . LYS A 1 89 ? 7.746 -6.571 -18.873 1.00 97.94 89 LYS A N 1
ATOM 681 C CA . LYS A 1 89 ? 7.730 -6.242 -20.310 1.00 97.94 89 LYS A CA 1
ATOM 682 C C . LYS A 1 89 ? 8.837 -5.255 -20.673 1.00 97.94 89 LYS A C 1
ATOM 684 O O . LYS A 1 89 ? 9.486 -5.407 -21.709 1.00 97.94 89 LYS A O 1
ATOM 689 N N . GLU A 1 90 ? 9.066 -4.246 -19.841 1.00 97.31 90 GLU A N 1
ATOM 690 C CA . GLU A 1 90 ? 10.111 -3.252 -20.073 1.00 97.31 90 GLU A CA 1
ATOM 691 C C . GLU A 1 90 ? 11.516 -3.846 -19.936 1.00 97.31 90 GLU A C 1
ATOM 693 O O . GLU A 1 90 ? 12.368 -3.568 -20.779 1.00 97.31 90 GLU A O 1
ATOM 698 N N . ARG A 1 91 ? 11.739 -4.762 -18.985 1.00 97.81 91 ARG A N 1
ATOM 699 C CA . ARG A 1 91 ? 12.995 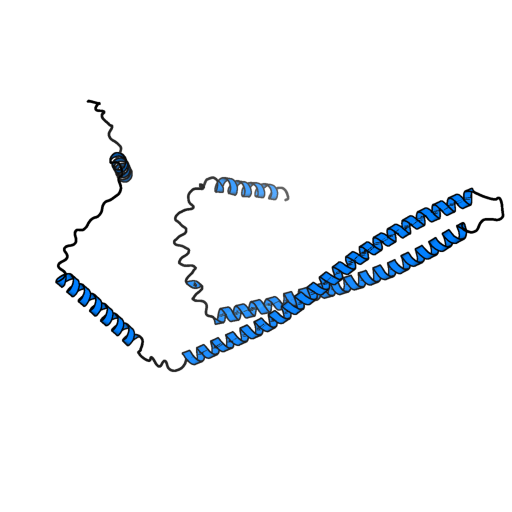-5.524 -18.863 1.00 97.81 91 ARG A CA 1
ATOM 700 C C . ARG A 1 91 ? 13.317 -6.280 -20.143 1.00 97.81 91 ARG A C 1
ATOM 702 O O . ARG A 1 91 ? 14.448 -6.208 -20.618 1.00 97.81 91 ARG A O 1
ATOM 709 N N . VAL A 1 92 ? 12.330 -6.958 -20.731 1.00 98.12 92 VAL A N 1
ATOM 710 C CA . VAL A 1 92 ? 12.504 -7.671 -22.007 1.00 98.12 92 VAL A CA 1
ATOM 711 C C . VAL A 1 92 ? 12.841 -6.694 -23.138 1.00 98.12 92 VAL A C 1
ATOM 713 O O . VAL A 1 92 ? 13.746 -6.954 -23.932 1.00 98.12 92 VAL A O 1
ATOM 716 N N . ARG A 1 93 ? 12.173 -5.534 -23.197 1.00 96.62 93 ARG A N 1
ATOM 717 C CA . ARG A 1 93 ? 12.473 -4.494 -24.198 1.00 96.62 93 ARG A CA 1
ATOM 718 C C . ARG A 1 93 ? 13.898 -3.965 -24.053 1.00 96.62 93 ARG A C 1
ATOM 720 O O . ARG A 1 93 ? 14.608 -3.903 -25.056 1.00 96.62 93 ARG A O 1
ATOM 727 N N . VAL A 1 94 ? 14.331 -3.640 -22.835 1.00 96.81 94 VAL A N 1
ATOM 728 C CA . VAL A 1 94 ? 15.696 -3.169 -22.546 1.00 96.81 94 VAL A CA 1
ATOM 729 C C . VAL A 1 94 ? 16.729 -4.245 -22.884 1.00 96.81 94 VAL A C 1
ATOM 731 O O . VAL A 1 94 ? 17.723 -3.934 -23.536 1.00 96.81 94 VAL A O 1
ATOM 734 N N . ALA A 1 95 ? 16.475 -5.512 -22.542 1.00 96.81 95 ALA A N 1
ATOM 735 C CA . ALA A 1 95 ? 17.349 -6.626 -22.910 1.00 96.81 95 ALA A CA 1
ATOM 736 C C . ALA A 1 95 ? 17.498 -6.748 -24.436 1.00 96.81 95 ALA A C 1
ATOM 738 O O . ALA A 1 95 ? 18.615 -6.745 -24.948 1.00 96.81 95 ALA A O 1
ATOM 739 N N . SER A 1 96 ? 16.386 -6.716 -25.177 1.00 96.50 96 SER A N 1
ATOM 740 C CA . SER A 1 96 ? 16.424 -6.769 -26.644 1.00 96.50 96 SER A CA 1
ATOM 741 C C . SER A 1 96 ? 17.146 -5.567 -27.271 1.00 96.50 96 SER A C 1
ATOM 743 O O . SER A 1 96 ? 17.818 -5.703 -28.293 1.00 96.50 96 SER A O 1
ATOM 745 N N . ALA A 1 97 ? 17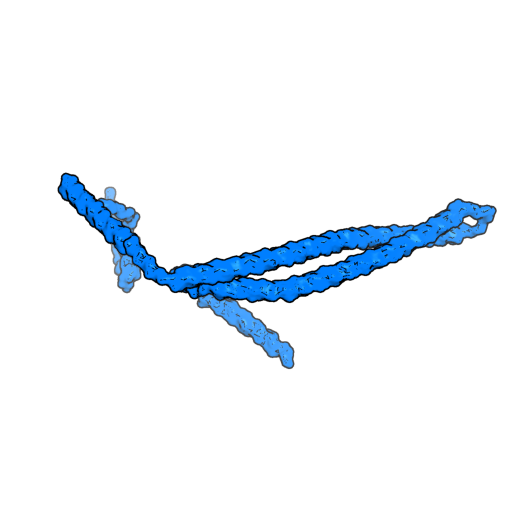.034 -4.377 -26.667 1.00 94.25 97 ALA A N 1
ATOM 746 C CA . ALA A 1 97 ? 17.755 -3.186 -27.108 1.00 94.25 97 ALA A CA 1
ATOM 747 C C . ALA A 1 97 ? 19.263 -3.316 -26.842 1.00 94.25 97 ALA A C 1
ATOM 749 O O . ALA A 1 97 ? 20.071 -2.957 -27.699 1.00 94.25 97 ALA A O 1
ATOM 750 N N . ARG A 1 98 ? 19.642 -3.901 -25.700 1.00 95.69 98 ARG A N 1
ATOM 751 C CA . ARG A 1 98 ? 21.034 -4.213 -25.358 1.00 95.69 98 ARG A CA 1
ATOM 752 C C . ARG A 1 98 ? 21.646 -5.216 -26.338 1.00 95.69 98 ARG A C 1
ATOM 754 O O . ARG A 1 98 ? 22.788 -5.027 -26.753 1.00 95.69 98 ARG A O 1
ATOM 761 N N . ASP A 1 99 ? 20.896 -6.233 -26.752 1.00 95.81 99 ASP A N 1
ATOM 762 C CA . ASP A 1 99 ? 21.366 -7.223 -27.728 1.00 95.81 99 ASP A CA 1
ATOM 763 C C . ASP A 1 99 ? 21.542 -6.613 -29.124 1.00 95.81 99 ASP A C 1
ATOM 765 O O . ASP A 1 99 ? 22.559 -6.841 -29.780 1.00 95.81 99 ASP A O 1
ATOM 769 N N . LYS A 1 100 ? 20.617 -5.744 -29.554 1.00 92.62 100 LYS A N 1
ATOM 770 C CA . LYS A 1 100 ? 20.770 -4.970 -30.799 1.00 92.62 100 LYS A CA 1
ATOM 771 C C . LYS A 1 100 ? 21.999 -4.062 -30.760 1.00 92.62 100 LYS A C 1
ATOM 773 O O . LYS A 1 100 ? 22.771 -4.038 -31.715 1.00 92.62 100 LYS A O 1
ATOM 778 N N . MET A 1 101 ? 22.205 -3.351 -29.651 1.00 93.50 101 MET A N 1
ATOM 779 C CA . MET A 1 101 ? 23.386 -2.510 -29.436 1.00 93.50 101 MET A CA 1
ATOM 780 C C . MET A 1 101 ? 24.678 -3.340 -29.480 1.00 93.50 101 MET A C 1
ATOM 782 O O . MET A 1 101 ? 25.665 -2.901 -30.068 1.00 93.50 101 MET A O 1
ATOM 786 N N . ARG A 1 102 ? 24.671 -4.554 -28.912 1.00 93.94 102 ARG A N 1
ATOM 787 C CA . ARG A 1 102 ? 25.797 -5.493 -29.003 1.00 93.94 102 ARG A CA 1
ATOM 788 C C . ARG A 1 102 ? 26.090 -5.868 -30.454 1.00 93.94 102 ARG A C 1
ATOM 790 O O . ARG A 1 102 ? 27.229 -5.730 -30.874 1.00 93.94 102 ARG A O 1
ATOM 797 N N . GLY A 1 103 ? 25.069 -6.218 -31.238 1.00 91.38 103 GLY A N 1
ATOM 798 C CA . GLY A 1 103 ? 25.234 -6.493 -32.668 1.00 91.38 103 GLY A CA 1
ATOM 799 C C . GLY A 1 103 ? 25.812 -5.305 -33.451 1.00 91.38 103 GLY A C 1
ATOM 800 O O . GLY A 1 103 ? 26.721 -5.483 -34.258 1.00 91.38 103 GLY A O 1
ATOM 801 N N . MET A 1 104 ? 25.355 -4.077 -33.167 1.00 87.88 104 MET A N 1
ATOM 802 C CA . MET A 1 104 ? 25.920 -2.857 -33.768 1.00 87.88 104 MET A CA 1
ATOM 803 C C . MET A 1 104 ? 27.399 -2.679 -33.401 1.00 87.88 104 MET A C 1
ATOM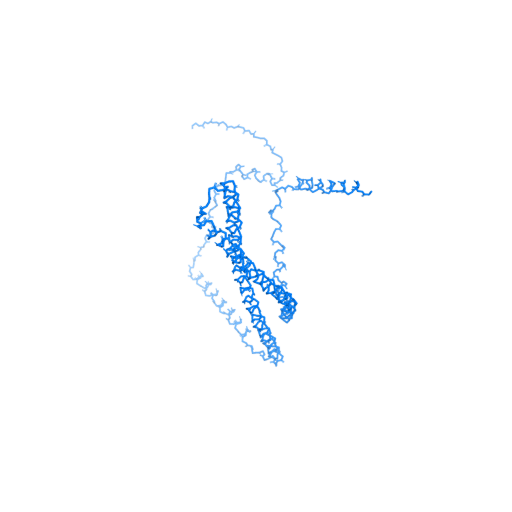 805 O O . MET A 1 104 ? 28.225 -2.424 -34.278 1.00 87.88 104 MET A O 1
ATOM 809 N N . LYS A 1 105 ? 27.752 -2.866 -32.125 1.00 91.75 105 LYS A N 1
ATOM 810 C CA . LYS A 1 105 ? 29.140 -2.823 -31.648 1.00 91.75 105 LYS A CA 1
ATOM 811 C C . LYS A 1 105 ? 30.007 -3.879 -32.346 1.00 91.75 105 LYS A C 1
ATOM 813 O O . LYS A 1 105 ? 31.096 -3.549 -32.806 1.00 91.75 105 LYS A O 1
ATOM 818 N N . ASP A 1 106 ? 29.530 -5.116 -32.448 1.00 90.94 106 ASP A N 1
ATOM 819 C CA . ASP A 1 106 ? 30.283 -6.217 -33.055 1.00 90.94 106 ASP A CA 1
ATOM 820 C C . ASP A 1 106 ? 30.496 -5.979 -34.560 1.00 90.94 106 ASP A C 1
ATOM 822 O O . ASP A 1 106 ? 31.595 -6.191 -35.067 1.00 90.94 106 ASP A O 1
ATOM 826 N N . SER A 1 107 ? 29.500 -5.420 -35.262 1.00 86.62 107 SER A N 1
ATOM 827 C CA . SER A 1 107 ? 29.635 -5.030 -36.675 1.00 86.62 107 SER A CA 1
ATOM 828 C C . SER A 1 107 ? 30.674 -3.925 -36.907 1.00 86.62 107 SER A C 1
ATOM 830 O O . SER A 1 107 ? 31.370 -3.933 -37.918 1.00 86.62 107 SER A O 1
ATOM 832 N N . LEU A 1 108 ? 30.827 -3.005 -35.946 1.00 84.81 108 LEU A N 1
ATOM 833 C CA . LEU A 1 108 ? 31.839 -1.944 -35.972 1.00 84.81 108 LEU A CA 1
ATOM 834 C C . LEU A 1 108 ? 33.245 -2.458 -35.622 1.00 84.81 108 LEU A C 1
ATOM 836 O O . LEU A 1 108 ? 34.239 -1.852 -36.037 1.00 84.81 108 LEU A O 1
ATOM 840 N N . ALA A 1 109 ? 33.338 -3.545 -34.851 1.00 84.81 109 ALA A N 1
ATOM 841 C CA . ALA A 1 109 ? 34.604 -4.149 -34.445 1.00 84.81 109 ALA A CA 1
ATOM 842 C C . ALA A 1 109 ? 35.311 -4.872 -35.604 1.00 84.81 109 ALA A C 1
ATOM 844 O O . ALA A 1 109 ? 36.539 -4.946 -35.615 1.00 84.81 109 ALA A O 1
ATOM 845 N N . VAL A 1 110 ? 34.561 -5.361 -36.597 1.00 81.25 110 VAL A N 1
ATOM 846 C CA . VAL A 1 110 ? 35.130 -5.957 -37.813 1.00 81.25 110 VAL A CA 1
ATOM 847 C C . VAL A 1 110 ? 35.696 -4.849 -38.710 1.00 81.25 110 VAL A C 1
ATOM 849 O O . VAL A 1 110 ? 35.007 -3.891 -39.066 1.00 81.25 110 VAL A O 1
ATOM 852 N N . GLN A 1 111 ? 36.979 -4.954 -39.058 1.00 66.50 111 GLN A N 1
ATOM 853 C CA . GLN A 1 111 ? 37.681 -3.967 -39.879 1.00 66.50 111 GLN A CA 1
ATOM 854 C C . GLN A 1 111 ? 37.413 -4.243 -41.373 1.00 66.50 111 GLN A C 1
ATOM 856 O O . GLN A 1 111 ? 37.601 -5.380 -41.812 1.00 66.50 111 GLN A O 1
ATOM 861 N N . PRO A 1 112 ? 36.956 -3.262 -42.175 1.00 61.94 112 PRO A N 1
ATOM 862 C CA . PRO A 1 112 ? 36.718 -3.487 -43.597 1.00 61.94 112 PRO A CA 1
ATOM 863 C C . PRO A 1 112 ? 38.043 -3.620 -44.363 1.00 61.94 112 PRO A C 1
ATOM 865 O O . PRO A 1 112 ? 38.974 -2.850 -44.153 1.00 61.94 112 PRO A O 1
ATOM 868 N N . VAL A 1 113 ? 38.103 -4.578 -45.294 1.00 59.03 113 VAL A N 1
ATOM 869 C CA . VAL A 1 113 ? 39.269 -4.848 -46.165 1.00 59.03 113 VAL A CA 1
ATOM 870 C C . VAL A 1 113 ? 39.402 -3.813 -47.304 1.00 59.03 113 VAL A C 1
ATOM 872 O O . VAL A 1 113 ? 40.381 -3.819 -48.042 1.00 59.03 113 VAL A O 1
ATOM 875 N N . ALA A 1 114 ? 38.451 -2.881 -47.450 1.00 59.91 114 ALA A N 1
ATOM 876 C CA . ALA A 1 114 ? 38.421 -1.901 -48.536 1.00 59.91 114 ALA A CA 1
ATOM 877 C C . ALA A 1 114 ? 38.452 -0.446 -48.036 1.00 59.91 114 ALA A C 1
ATOM 879 O O . ALA A 1 114 ? 37.757 -0.086 -47.089 1.00 59.91 114 ALA A O 1
ATOM 880 N N . TYR A 1 115 ? 39.195 0.399 -48.759 1.00 53.78 115 TYR A N 1
ATOM 881 C CA . TYR A 1 115 ? 39.405 1.841 -48.539 1.00 53.78 115 TYR A CA 1
ATOM 882 C C . TYR A 1 115 ? 38.179 2.714 -48.902 1.00 53.78 115 TYR A C 1
ATOM 884 O O . TYR A 1 115 ? 38.315 3.873 -49.291 1.00 53.78 115 TYR A O 1
ATOM 892 N N . ALA A 1 116 ? 36.967 2.154 -48.840 1.00 52.41 116 ALA A N 1
ATOM 893 C CA . ALA A 1 116 ? 35.736 2.844 -49.206 1.00 52.41 116 ALA A CA 1
ATOM 894 C C . ALA A 1 116 ? 34.898 3.189 -47.961 1.00 52.41 116 ALA A C 1
ATOM 896 O O . ALA A 1 116 ? 34.296 2.318 -47.337 1.00 52.41 116 ALA A O 1
ATOM 897 N N . ALA A 1 117 ? 34.812 4.500 -47.711 1.00 58.81 117 ALA A N 1
ATOM 898 C CA . ALA A 1 117 ? 33.805 5.230 -46.930 1.00 58.81 117 ALA A CA 1
ATOM 899 C C . ALA A 1 117 ? 33.959 5.325 -45.393 1.00 58.81 117 ALA A C 1
ATOM 901 O O . ALA A 1 117 ? 33.120 4.839 -44.631 1.00 58.81 117 ALA A O 1
ATOM 902 N N . ASP A 1 118 ? 34.907 6.157 -44.944 1.00 63.47 118 ASP A N 1
ATOM 903 C CA . ASP A 1 118 ? 34.966 6.699 -43.571 1.00 63.47 118 ASP A CA 1
ATOM 904 C C . ASP A 1 118 ? 33.657 7.391 -43.123 1.00 63.47 118 ASP A C 1
ATOM 906 O O . ASP A 1 118 ? 33.264 7.313 -41.956 1.00 63.47 118 ASP A O 1
ATOM 910 N N . LEU A 1 119 ? 32.915 8.004 -44.056 1.00 65.44 119 LEU A N 1
ATOM 911 C CA . LEU A 1 119 ? 31.646 8.695 -43.773 1.00 65.44 119 LEU A CA 1
ATOM 912 C C . LEU A 1 119 ? 30.520 7.751 -43.305 1.00 65.44 119 LEU A C 1
ATOM 914 O O . LEU A 1 119 ? 29.639 8.167 -42.554 1.00 65.44 119 LEU A O 1
ATOM 918 N N . GLY A 1 120 ? 30.528 6.481 -43.729 1.00 77.56 120 GLY A N 1
ATOM 919 C CA . GLY A 1 120 ? 29.537 5.487 -43.296 1.00 77.56 120 GLY A CA 1
ATOM 920 C C . GLY A 1 120 ? 29.795 4.994 -41.872 1.00 77.56 120 GLY A C 1
ATOM 921 O O . GLY A 1 120 ? 28.858 4.821 -41.090 1.00 77.56 120 GLY A O 1
ATOM 922 N N . ARG A 1 121 ? 31.075 4.838 -41.512 1.00 81.25 121 ARG A N 1
ATOM 923 C CA . ARG A 1 121 ? 31.508 4.408 -40.178 1.00 81.25 121 ARG A CA 1
ATOM 924 C C . ARG A 1 121 ? 31.223 5.474 -39.121 1.00 81.25 121 ARG A C 1
ATOM 926 O O . ARG A 1 121 ? 30.713 5.133 -38.059 1.00 81.25 121 ARG A O 1
ATOM 933 N N . ALA A 1 122 ? 31.460 6.752 -39.429 1.00 85.44 122 ALA A N 1
ATOM 934 C CA . ALA A 1 122 ? 31.121 7.863 -38.534 1.00 85.44 122 ALA A CA 1
ATOM 935 C C . ALA A 1 122 ? 29.624 7.866 -38.160 1.00 85.44 122 ALA A C 1
ATOM 937 O O . ALA A 1 122 ? 29.280 7.886 -36.980 1.00 85.44 122 ALA A O 1
ATOM 938 N N . ARG A 1 123 ? 28.735 7.704 -39.151 1.00 86.50 123 ARG A N 1
ATOM 939 C CA . ARG A 1 123 ? 27.278 7.607 -38.927 1.00 86.50 123 ARG A CA 1
ATOM 940 C C . ARG A 1 123 ? 26.879 6.402 -38.070 1.00 86.50 123 ARG A C 1
ATOM 942 O O . ARG A 1 123 ? 25.968 6.500 -37.254 1.00 86.50 123 ARG A O 1
ATOM 949 N N . GLN A 1 124 ? 27.544 5.258 -38.240 1.00 86.44 124 GLN A N 1
ATOM 950 C CA . GLN A 1 124 ? 27.290 4.069 -37.417 1.00 86.44 124 GLN A CA 1
ATOM 951 C C . GLN A 1 124 ? 27.727 4.272 -35.959 1.00 86.44 124 GLN A C 1
ATOM 953 O O . GLN A 1 124 ? 27.031 3.821 -35.049 1.00 86.44 124 GLN A O 1
ATOM 958 N N . VAL A 1 125 ? 28.844 4.970 -35.729 1.00 90.38 125 VAL A N 1
ATOM 959 C CA . VAL A 1 125 ? 29.312 5.330 -34.382 1.00 90.38 125 VAL A CA 1
ATOM 960 C C . VAL A 1 125 ? 28.347 6.310 -33.712 1.00 90.38 125 VAL A C 1
ATOM 962 O O . VAL A 1 125 ? 27.979 6.095 -32.559 1.00 90.38 125 VAL A O 1
ATOM 965 N N . GLU A 1 126 ? 27.871 7.330 -34.430 1.00 91.31 126 GLU A N 1
ATOM 966 C CA . GLU A 1 126 ? 26.845 8.257 -33.928 1.00 91.31 126 GLU A CA 1
ATOM 967 C C . GLU A 1 126 ? 25.547 7.522 -33.562 1.00 91.31 126 GLU A C 1
ATOM 969 O O . GLU A 1 126 ? 25.010 7.703 -32.466 1.00 91.31 126 GLU A O 1
ATOM 974 N N . ALA A 1 127 ? 25.075 6.621 -34.430 1.00 89.50 127 ALA A N 1
ATOM 975 C CA . ALA A 1 127 ? 23.892 5.806 -34.162 1.00 89.50 127 ALA A CA 1
ATOM 976 C C . ALA A 1 127 ? 24.075 4.888 -32.937 1.00 89.50 127 ALA A C 1
ATOM 978 O O . ALA A 1 127 ? 23.146 4.732 -32.138 1.00 89.50 127 ALA A O 1
ATOM 979 N N . LEU A 1 128 ? 25.268 4.303 -32.762 1.00 93.19 128 LEU A N 1
ATOM 980 C CA . LEU A 1 128 ? 25.607 3.501 -31.585 1.00 93.19 128 LEU A CA 1
ATOM 981 C C . LEU A 1 128 ? 25.622 4.355 -30.310 1.00 93.19 128 LEU A C 1
ATOM 983 O O . LEU A 1 128 ? 25.087 3.919 -29.292 1.00 93.19 128 LEU A O 1
ATOM 987 N N . ALA A 1 129 ? 26.181 5.568 -30.360 1.00 93.50 129 ALA A N 1
ATOM 988 C CA . ALA A 1 129 ? 26.204 6.491 -29.227 1.00 93.50 129 ALA A CA 1
ATOM 989 C C . ALA A 1 129 ? 24.782 6.888 -28.792 1.00 93.50 129 ALA A C 1
ATOM 991 O O . ALA A 1 129 ? 24.450 6.809 -27.610 1.00 93.50 129 ALA A O 1
ATOM 992 N N . MET A 1 130 ? 23.904 7.215 -29.746 1.00 93.69 130 MET A N 1
ATOM 993 C CA . MET A 1 130 ? 22.496 7.509 -29.453 1.00 93.69 130 MET A CA 1
ATOM 994 C C . MET A 1 130 ? 21.765 6.310 -28.832 1.00 93.69 130 MET A C 1
ATOM 996 O O . MET A 1 130 ? 20.980 6.479 -27.897 1.00 93.69 130 MET A O 1
ATOM 1000 N N . GLN A 1 131 ? 22.011 5.091 -29.328 1.00 92.88 131 GLN A N 1
ATOM 1001 C CA . GLN A 1 131 ? 21.418 3.884 -28.743 1.00 92.88 131 GLN A CA 1
ATOM 1002 C C . GLN A 1 131 ? 21.941 3.589 -27.341 1.00 92.88 131 GLN A C 1
ATOM 1004 O O . GLN A 1 131 ? 21.151 3.230 -26.469 1.00 92.88 131 GLN A O 1
ATOM 1009 N N . LEU A 1 132 ? 23.238 3.777 -27.104 1.00 95.69 132 LEU A N 1
ATOM 1010 C CA . LEU A 1 132 ? 23.837 3.596 -25.787 1.00 95.69 132 LEU A CA 1
ATOM 1011 C C . LEU A 1 132 ? 23.179 4.513 -24.753 1.00 95.69 132 LEU A C 1
ATOM 1013 O O . LEU A 1 132 ? 22.770 4.040 -23.693 1.00 95.69 132 LEU A O 1
ATOM 1017 N N . GLU A 1 133 ? 23.022 5.798 -25.071 1.00 96.94 133 GLU A N 1
ATOM 1018 C CA . GLU A 1 133 ? 22.363 6.744 -24.167 1.00 96.94 133 GLU A CA 1
ATOM 1019 C C . GLU A 1 133 ? 20.894 6.379 -23.936 1.00 96.94 133 GLU A C 1
ATOM 1021 O O . GLU A 1 133 ? 20.427 6.373 -22.796 1.00 96.94 133 GLU A O 1
ATOM 1026 N N . ARG A 1 134 ? 20.172 5.959 -24.981 1.00 94.94 134 ARG A N 1
ATOM 1027 C CA . ARG A 1 134 ? 18.788 5.488 -24.839 1.00 94.94 134 ARG A CA 1
ATOM 1028 C C . ARG A 1 134 ? 18.675 4.275 -23.911 1.00 94.94 134 ARG A C 1
ATOM 1030 O O . ARG A 1 134 ? 17.782 4.250 -23.064 1.00 94.94 134 ARG A O 1
ATOM 1037 N N . VAL A 1 135 ? 19.547 3.278 -24.066 1.00 96.31 135 VAL A N 1
ATOM 1038 C CA . VAL A 1 135 ? 19.549 2.071 -23.224 1.00 96.31 135 VAL A CA 1
ATOM 1039 C C . VAL A 1 135 ? 19.915 2.424 -21.783 1.00 96.31 135 VAL A C 1
ATOM 1041 O O . VAL A 1 135 ? 19.205 2.005 -20.876 1.00 96.31 135 VAL A O 1
ATOM 1044 N N . ARG A 1 136 ? 20.932 3.266 -21.562 1.00 97.12 136 ARG A N 1
ATOM 1045 C CA . ARG A 1 136 ? 21.320 3.740 -20.220 1.00 97.12 136 ARG A CA 1
ATOM 1046 C C . ARG A 1 136 ? 20.189 4.472 -19.506 1.00 97.12 136 ARG A C 1
ATOM 1048 O O . ARG A 1 136 ? 19.965 4.256 -18.317 1.00 97.12 136 ARG A O 1
ATOM 1055 N N . LEU A 1 137 ? 19.478 5.350 -20.213 1.00 97.31 137 LEU A N 1
ATOM 1056 C CA . LEU A 1 137 ? 18.323 6.052 -19.655 1.00 97.31 137 LEU A CA 1
ATOM 1057 C C . LEU A 1 137 ? 17.190 5.079 -19.314 1.00 97.31 137 LEU A C 1
ATOM 1059 O O . LEU A 1 137 ? 16.601 5.192 -18.241 1.00 97.31 137 LEU A O 1
ATOM 1063 N N . ALA A 1 138 ? 16.916 4.106 -20.186 1.00 96.06 138 ALA A N 1
ATOM 1064 C CA . ALA A 1 138 ? 15.901 3.087 -19.935 1.00 96.06 138 ALA A CA 1
ATOM 1065 C C . ALA A 1 138 ? 16.263 2.184 -18.741 1.00 96.06 138 ALA A C 1
ATOM 1067 O O . ALA A 1 138 ? 15.392 1.870 -17.938 1.00 96.06 138 ALA A O 1
ATOM 1068 N N . GLU A 1 139 ? 17.536 1.817 -18.575 1.00 96.00 139 GLU A N 1
ATOM 1069 C CA . GLU A 1 139 ? 18.023 1.062 -17.411 1.00 96.00 139 GLU A CA 1
ATOM 1070 C C . GLU A 1 139 ? 17.827 1.849 -16.108 1.00 96.00 139 GLU A C 1
ATOM 1072 O O . GLU A 1 139 ? 17.241 1.325 -15.163 1.00 96.00 139 GLU A O 1
ATOM 1077 N N . LYS A 1 140 ? 18.208 3.133 -16.080 1.00 97.56 140 LYS A N 1
ATOM 1078 C CA . LYS A 1 140 ? 17.980 4.008 -14.914 1.00 97.56 140 LYS A CA 1
ATOM 1079 C C . LYS A 1 140 ? 16.496 4.179 -14.586 1.00 97.56 140 LYS A C 1
ATOM 1081 O O . LYS A 1 140 ? 16.120 4.191 -13.415 1.00 97.56 140 LYS A O 1
ATOM 1086 N N . LEU A 1 141 ? 15.646 4.320 -15.605 1.00 97.25 141 LEU A N 1
ATOM 1087 C CA . LEU A 1 141 ? 14.196 4.400 -15.419 1.00 97.25 141 LEU A CA 1
ATOM 1088 C C . LEU A 1 141 ? 13.661 3.110 -14.788 1.00 97.25 141 LEU A C 1
ATOM 1090 O O . LEU A 1 141 ? 12.858 3.166 -13.859 1.00 97.25 141 LEU A O 1
ATOM 1094 N N . LEU A 1 142 ? 14.137 1.963 -15.271 1.00 97.88 142 LEU A N 1
ATOM 1095 C CA . LEU A 1 142 ? 13.737 0.649 -14.791 1.00 97.88 142 LEU A CA 1
ATOM 1096 C C . LEU A 1 142 ? 14.147 0.438 -13.329 1.00 97.88 142 LEU A C 1
ATOM 1098 O O . LEU A 1 142 ? 13.322 0.012 -12.525 1.00 97.88 142 LEU A O 1
ATOM 1102 N N . GLU A 1 143 ? 15.364 0.839 -12.953 1.00 97.19 143 GLU A N 1
ATOM 1103 C CA . GLU A 1 143 ? 15.798 0.863 -11.550 1.00 97.19 143 GLU A CA 1
ATOM 1104 C C . GLU A 1 143 ? 14.894 1.751 -10.679 1.00 97.19 143 GLU A C 1
ATOM 1106 O O . GLU A 1 143 ? 14.567 1.397 -9.545 1.00 97.19 143 GLU A O 1
ATOM 1111 N N . GLY A 1 144 ? 14.466 2.905 -11.199 1.00 97.81 144 GLY A N 1
ATOM 1112 C CA . GLY A 1 144 ? 13.500 3.773 -10.529 1.00 97.81 144 GLY A CA 1
ATOM 1113 C C . GLY A 1 144 ? 12.153 3.080 -10.309 1.00 97.81 144 GLY A C 1
ATOM 1114 O O . GLY A 1 144 ? 11.635 3.083 -9.190 1.00 97.81 144 GLY A O 1
ATOM 1115 N N . LYS A 1 145 ? 11.614 2.433 -11.349 1.00 97.44 145 LYS A N 1
ATOM 1116 C CA . LYS A 1 145 ? 10.361 1.666 -11.269 1.00 97.44 145 LYS A CA 1
ATOM 1117 C C . LYS A 1 145 ? 10.460 0.508 -10.276 1.00 97.44 145 LYS A C 1
ATOM 1119 O O . LYS A 1 145 ? 9.534 0.310 -9.494 1.00 97.44 145 LYS A O 1
ATOM 1124 N N . ASP A 1 146 ? 11.591 -0.190 -10.228 1.00 97.88 146 ASP A N 1
ATOM 1125 C CA . ASP A 1 146 ? 11.833 -1.261 -9.256 1.00 97.88 146 ASP A CA 1
ATOM 1126 C C . ASP A 1 146 ? 11.788 -0.760 -7.811 1.00 97.88 146 ASP A C 1
ATOM 1128 O O . ASP A 1 146 ? 11.179 -1.388 -6.945 1.00 97.88 146 ASP A O 1
ATOM 1132 N N . ARG A 1 147 ? 12.395 0.400 -7.534 1.00 98.00 147 ARG A N 1
ATOM 1133 C CA . ARG A 1 147 ? 12.345 1.015 -6.197 1.00 98.00 147 ARG A CA 1
ATOM 1134 C C . ARG A 1 147 ? 10.920 1.393 -5.802 1.00 98.00 147 ARG A C 1
ATOM 1136 O O . ARG A 1 147 ? 10.535 1.193 -4.647 1.00 98.00 147 ARG A O 1
ATOM 1143 N N . VAL A 1 148 ? 10.137 1.910 -6.750 1.00 97.50 148 VAL A N 1
ATOM 1144 C CA . VAL A 1 148 ? 8.715 2.216 -6.533 1.00 97.50 148 VAL A CA 1
ATOM 1145 C C . VAL A 1 148 ? 7.935 0.936 -6.252 1.00 97.50 148 VAL A C 1
ATOM 1147 O O . VAL A 1 148 ? 7.194 0.894 -5.273 1.00 97.50 148 VAL A O 1
ATOM 1150 N N . LEU A 1 149 ? 8.151 -0.122 -7.037 1.00 98.06 149 LEU A N 1
ATOM 1151 C CA . LEU A 1 149 ? 7.504 -1.417 -6.843 1.00 98.06 149 LEU A CA 1
ATOM 1152 C C . LEU A 1 149 ? 7.807 -1.998 -5.455 1.00 98.06 149 LEU A C 1
ATOM 1154 O O . LEU A 1 149 ? 6.892 -2.404 -4.744 1.00 98.06 149 LEU A O 1
ATOM 1158 N N . ILE A 1 150 ? 9.075 -1.998 -5.036 1.00 98.00 150 ILE A N 1
ATOM 1159 C CA . ILE A 1 150 ? 9.479 -2.494 -3.711 1.00 98.00 150 ILE A CA 1
ATOM 1160 C C . ILE A 1 150 ? 8.795 -1.689 -2.602 1.00 98.00 150 ILE A C 1
ATOM 1162 O O . ILE A 1 150 ? 8.312 -2.268 -1.630 1.00 98.00 150 ILE A O 1
ATOM 1166 N N . THR A 1 151 ? 8.748 -0.364 -2.737 1.00 98.00 151 THR A N 1
ATOM 1167 C CA . THR A 1 151 ? 8.090 0.506 -1.754 1.00 98.00 151 THR A CA 1
ATOM 1168 C C . THR A 1 151 ? 6.591 0.224 -1.680 1.00 98.00 151 THR A C 1
ATOM 1170 O O . THR A 1 151 ? 6.076 0.041 -0.580 1.00 98.00 151 THR A O 1
ATOM 1173 N N . ARG A 1 152 ? 5.912 0.102 -2.829 1.00 97.50 152 ARG A N 1
ATOM 1174 C CA . ARG A 1 152 ? 4.477 -0.214 -2.896 1.00 97.50 152 ARG A CA 1
ATOM 1175 C C . ARG A 1 152 ? 4.144 -1.581 -2.308 1.00 97.50 152 ARG A C 1
ATOM 1177 O O . ARG A 1 152 ? 3.211 -1.693 -1.524 1.00 97.50 152 ARG A O 1
ATOM 1184 N N . LYS A 1 153 ? 4.946 -2.608 -2.604 1.00 97.94 153 LYS A N 1
ATOM 1185 C CA . LYS A 1 153 ? 4.798 -3.940 -1.994 1.00 97.94 153 LYS A CA 1
ATOM 1186 C C . LYS A 1 153 ? 4.907 -3.898 -0.478 1.00 97.94 153 LYS A C 1
ATOM 1188 O O . LYS A 1 153 ? 4.105 -4.514 0.213 1.00 97.94 153 LYS A O 1
ATOM 1193 N N . LYS A 1 154 ? 5.896 -3.167 0.042 1.00 97.75 154 LYS A N 1
ATOM 1194 C CA . LYS A 1 154 ? 6.077 -3.004 1.488 1.00 97.75 154 LYS A CA 1
ATOM 1195 C C . LYS A 1 154 ? 4.893 -2.277 2.113 1.00 97.75 154 LYS A C 1
ATOM 1197 O O . LYS A 1 154 ? 4.379 -2.743 3.121 1.00 97.75 154 LYS A O 1
ATOM 1202 N N . SER A 1 155 ? 4.435 -1.174 1.516 1.00 95.81 155 SER A N 1
ATOM 1203 C CA . SER A 1 155 ? 3.261 -0.461 2.031 1.00 95.81 155 SER A CA 1
ATOM 1204 C C . SER A 1 155 ? 2.000 -1.322 1.978 1.00 95.81 155 SER A C 1
ATOM 1206 O O . SER A 1 155 ? 1.213 -1.310 2.921 1.00 95.81 155 SER A O 1
ATOM 1208 N N . LEU A 1 156 ? 1.834 -2.118 0.921 1.00 97.19 156 LEU A N 1
ATOM 1209 C CA . LEU A 1 156 ? 0.717 -3.043 0.779 1.00 97.19 156 LEU A CA 1
ATOM 1210 C C . LEU A 1 156 ? 0.733 -4.123 1.869 1.00 97.19 156 LEU A C 1
ATOM 1212 O O . LEU A 1 156 ? -0.277 -4.322 2.536 1.00 97.19 156 LEU A O 1
ATOM 1216 N N . ASP A 1 157 ? 1.882 -4.753 2.124 1.00 97.12 157 ASP A N 1
ATOM 1217 C CA . ASP A 1 157 ? 2.020 -5.735 3.206 1.00 97.12 157 ASP A CA 1
ATOM 1218 C C . ASP A 1 157 ? 1.705 -5.110 4.576 1.00 97.12 157 ASP A C 1
ATOM 1220 O O . ASP A 1 157 ? 0.929 -5.665 5.355 1.00 97.12 157 ASP A O 1
ATOM 1224 N N . THR A 1 158 ? 2.193 -3.892 4.843 1.00 97.50 158 THR A N 1
ATOM 1225 C CA . THR A 1 158 ? 1.839 -3.184 6.085 1.00 97.50 158 THR A CA 1
ATOM 1226 C C . THR A 1 158 ? 0.342 -2.888 6.191 1.00 97.50 158 THR A C 1
ATOM 1228 O O . THR A 1 158 ? -0.226 -3.017 7.275 1.00 97.50 158 THR A O 1
ATOM 1231 N N . ALA A 1 159 ? -0.322 -2.547 5.082 1.00 94.19 159 ALA A N 1
ATOM 1232 C CA . ALA A 1 159 ? -1.762 -2.305 5.056 1.00 94.19 159 ALA A CA 1
ATOM 1233 C C . ALA A 1 159 ? -2.559 -3.597 5.299 1.00 94.19 159 ALA A C 1
ATOM 1235 O O . ALA A 1 159 ? -3.503 -3.597 6.090 1.00 94.19 159 ALA A O 1
ATOM 1236 N N . ILE A 1 160 ? -2.143 -4.716 4.695 1.00 94.44 160 ILE A N 1
ATOM 1237 C CA . ILE A 1 160 ? -2.733 -6.043 4.919 1.00 94.44 160 ILE A CA 1
ATOM 1238 C C . ILE A 1 160 ? -2.589 -6.454 6.389 1.00 94.44 160 ILE A C 1
ATOM 1240 O O . ILE A 1 160 ? -3.546 -6.935 7.000 1.00 94.44 160 ILE A O 1
ATOM 1244 N N . GLN A 1 161 ? -1.410 -6.259 6.982 1.00 96.25 161 GLN A N 1
ATOM 1245 C CA . GLN A 1 161 ? -1.168 -6.566 8.393 1.00 96.25 161 GLN A CA 1
ATOM 1246 C C . GLN A 1 161 ? -2.005 -5.677 9.319 1.00 96.25 161 GLN A C 1
ATOM 1248 O O . GLN A 1 161 ? -2.631 -6.187 10.252 1.00 96.25 161 GLN A O 1
ATOM 1253 N N . ALA A 1 162 ? -2.084 -4.374 9.037 1.00 92.75 162 ALA A N 1
ATOM 1254 C CA . ALA A 1 162 ? -2.927 -3.447 9.785 1.00 92.75 162 ALA A CA 1
ATOM 1255 C C . ALA A 1 162 ? -4.406 -3.862 9.720 1.00 92.75 162 ALA A C 1
ATOM 1257 O O . ALA A 1 162 ? -5.066 -3.930 10.758 1.00 92.75 162 ALA A O 1
ATOM 1258 N N . LEU A 1 163 ? -4.901 -4.238 8.539 1.00 94.06 163 LEU A N 1
ATOM 1259 C CA . LEU A 1 163 ? -6.268 -4.717 8.346 1.00 94.06 163 LEU A CA 1
ATOM 1260 C C . LEU A 1 163 ? -6.547 -6.006 9.134 1.00 94.06 163 LEU A C 1
ATOM 1262 O O . LEU A 1 163 ? -7.557 -6.087 9.832 1.00 94.06 163 LEU A O 1
ATOM 1266 N N . LYS A 1 164 ? -5.643 -6.992 9.083 1.00 94.25 164 LYS A N 1
ATOM 1267 C CA . LYS A 1 164 ? -5.752 -8.229 9.879 1.00 94.25 164 LYS A CA 1
ATOM 1268 C C . LYS A 1 164 ? -5.777 -7.927 11.377 1.00 94.25 164 LYS A C 1
ATOM 1270 O O . LYS A 1 164 ? -6.619 -8.455 12.096 1.00 94.25 164 LYS A O 1
ATOM 1275 N N . SER A 1 165 ? -4.899 -7.037 11.840 1.00 94.12 165 SER A N 1
ATOM 1276 C CA . SER A 1 165 ? -4.867 -6.624 13.245 1.00 94.12 165 SER A CA 1
ATOM 1277 C C . SER A 1 165 ? -6.167 -5.933 13.675 1.00 94.12 165 SER A C 1
ATOM 1279 O O . SER A 1 165 ? -6.656 -6.176 14.774 1.00 94.12 165 SER A O 1
ATOM 1281 N N . ALA A 1 166 ? -6.773 -5.129 12.795 1.00 90.25 166 ALA A N 1
ATOM 1282 C CA . ALA A 1 166 ? -8.045 -4.467 13.058 1.00 90.25 166 ALA A CA 1
ATOM 1283 C C . ALA A 1 166 ? -9.213 -5.465 13.120 1.00 90.25 166 ALA A C 1
ATOM 1285 O O . ALA A 1 166 ? -10.089 -5.325 13.970 1.00 90.25 166 ALA A O 1
ATOM 1286 N N . GLN A 1 167 ? -9.209 -6.500 12.273 1.00 90.81 167 GLN A N 1
ATOM 1287 C CA . GLN A 1 167 ? -10.200 -7.579 12.328 1.00 90.81 167 GLN A CA 1
ATOM 1288 C C . GLN A 1 167 ? -10.118 -8.371 13.636 1.00 90.81 167 GLN A C 1
ATOM 1290 O O . GLN A 1 167 ? -11.151 -8.637 14.242 1.00 90.81 167 GLN A O 1
ATOM 1295 N N . VAL A 1 168 ? -8.907 -8.706 14.094 1.00 93.88 168 VAL A N 1
ATOM 1296 C CA . VAL A 1 168 ? -8.710 -9.393 15.381 1.00 93.88 168 VAL A CA 1
ATOM 1297 C C . VAL A 1 168 ? -9.219 -8.528 16.533 1.00 93.88 168 VAL A C 1
ATOM 1299 O O . VAL A 1 168 ? -10.059 -8.986 17.301 1.00 93.88 168 VAL A O 1
ATOM 1302 N N . ARG A 1 169 ? -8.817 -7.250 16.587 1.00 92.31 169 ARG A N 1
ATOM 1303 C CA . ARG A 1 169 ? -9.291 -6.305 17.615 1.00 92.31 169 ARG A CA 1
ATOM 1304 C C . ARG A 1 169 ? -10.806 -6.142 17.616 1.00 92.31 169 ARG A C 1
ATOM 1306 O O . ARG A 1 169 ? -11.404 -6.017 18.676 1.00 92.31 169 ARG A O 1
ATOM 1313 N N . LYS A 1 170 ? -11.443 -6.148 16.442 1.00 90.75 170 LYS A N 1
ATOM 1314 C CA . LYS A 1 170 ? -12.905 -6.120 16.349 1.00 90.75 170 LYS A CA 1
ATOM 1315 C C . LYS A 1 170 ? -13.517 -7.329 17.060 1.00 90.75 170 LYS A C 1
ATOM 1317 O O . LYS A 1 170 ? -14.421 -7.140 17.861 1.00 90.75 170 LYS A O 1
ATOM 1322 N N . VAL A 1 171 ? -13.035 -8.539 16.775 1.00 91.62 171 VAL A N 1
ATOM 1323 C CA . VAL A 1 171 ? -13.551 -9.772 17.395 1.00 91.62 171 VAL A CA 1
ATOM 1324 C C . VAL A 1 171 ? -13.302 -9.780 18.906 1.00 91.62 171 VAL A C 1
ATOM 1326 O O . VAL A 1 171 ? -14.174 -10.191 19.667 1.00 91.62 171 VAL A O 1
ATOM 1329 N N . GLU A 1 172 ? -12.143 -9.289 19.351 1.00 91.19 172 GLU A N 1
ATOM 1330 C CA . GLU A 1 172 ? -11.834 -9.118 20.776 1.00 91.19 172 GLU A CA 1
ATOM 1331 C C . GLU A 1 172 ? -12.842 -8.180 21.458 1.00 91.19 172 GLU A C 1
ATOM 1333 O O . GLU A 1 172 ? -13.445 -8.560 22.460 1.00 91.19 172 GLU A O 1
ATOM 1338 N N . LEU A 1 173 ? -13.101 -7.006 20.869 1.00 93.56 173 LEU A N 1
ATOM 1339 C CA . LEU A 1 173 ? -14.083 -6.045 21.381 1.00 93.56 173 LEU A CA 1
ATOM 1340 C C . LEU A 1 173 ? -15.517 -6.596 21.357 1.00 93.56 173 LEU A C 1
ATOM 1342 O O . LEU A 1 173 ? -16.276 -6.338 22.286 1.00 93.56 173 LEU A O 1
ATOM 1346 N N . GLU A 1 174 ? -15.894 -7.376 20.336 1.00 89.81 174 GLU A N 1
ATOM 1347 C CA . GLU A 1 174 ? -17.194 -8.067 20.296 1.00 89.81 174 GLU A CA 1
ATOM 1348 C C . GLU A 1 174 ? -17.346 -9.011 21.497 1.00 89.81 174 GLU A C 1
ATOM 1350 O O . GLU A 1 174 ? -18.371 -8.979 22.179 1.00 89.81 174 GLU A O 1
ATOM 1355 N N . GLY A 1 175 ? -16.308 -9.796 21.801 1.00 91.69 175 GLY A N 1
ATOM 1356 C CA . GLY A 1 175 ? -16.306 -10.696 22.953 1.00 91.69 175 GLY A CA 1
ATOM 1357 C C . GLY A 1 175 ? -16.310 -9.965 24.300 1.00 91.69 175 GLY A C 1
ATOM 1358 O O . GLY A 1 175 ? -16.964 -10.414 25.241 1.00 91.69 175 GLY A O 1
ATOM 1359 N N . GLU A 1 176 ? -15.609 -8.837 24.420 1.00 92.19 176 GLU A N 1
ATOM 1360 C CA . GLU A 1 176 ? -15.636 -8.006 25.632 1.00 92.19 176 GLU A CA 1
ATOM 1361 C C . GLU A 1 176 ? -17.016 -7.387 25.875 1.00 92.19 176 GLU A C 1
ATOM 1363 O O . GLU A 1 176 ? -17.507 -7.416 27.005 1.00 92.19 176 GLU A O 1
ATOM 1368 N N . ILE A 1 177 ? -17.672 -6.886 24.824 1.00 92.06 177 ILE A N 1
ATOM 1369 C CA . ILE A 1 177 ? -19.040 -6.359 24.907 1.00 92.06 177 ILE A CA 1
ATOM 1370 C C . ILE A 1 177 ? -20.007 -7.465 25.342 1.00 92.06 177 ILE A C 1
ATOM 1372 O O . ILE A 1 177 ? -20.809 -7.240 26.245 1.00 92.06 177 ILE A O 1
ATOM 1376 N N . GLU A 1 178 ? -19.903 -8.670 24.773 1.00 89.75 178 GLU A N 1
ATOM 1377 C CA . GLU A 1 178 ? -20.740 -9.813 25.163 1.00 89.75 178 GLU A CA 1
ATOM 1378 C C . GLU A 1 178 ? -20.532 -10.203 26.637 1.00 89.75 178 GLU A C 1
ATOM 1380 O O . GLU A 1 178 ? -21.499 -10.427 27.370 1.00 89.75 178 GLU A O 1
ATOM 1385 N N . ARG A 1 179 ? -19.282 -10.210 27.119 1.00 92.50 179 ARG A N 1
ATOM 1386 C CA . ARG A 1 179 ? -18.981 -10.433 28.545 1.00 92.50 179 ARG A CA 1
ATOM 1387 C C . ARG A 1 179 ? -19.620 -9.368 29.436 1.00 92.50 179 ARG A C 1
ATOM 1389 O O . ARG A 1 179 ? -20.284 -9.721 30.406 1.00 92.50 179 ARG A O 1
ATOM 1396 N N . LEU A 1 180 ? -19.491 -8.088 29.084 1.00 91.38 180 LEU A N 1
ATOM 1397 C CA . LEU A 1 180 ? -20.103 -6.990 29.840 1.00 91.38 180 LEU A CA 1
ATOM 1398 C C . LEU A 1 180 ? -21.639 -7.064 29.831 1.00 91.38 180 LEU A C 1
ATOM 1400 O O . LEU A 1 180 ? -22.273 -6.810 30.857 1.00 91.38 180 LEU A O 1
ATOM 1404 N N . GLU A 1 181 ? -22.252 -7.455 28.708 1.00 86.50 181 GLU A N 1
ATOM 1405 C CA . GLU A 1 181 ? -23.696 -7.714 28.620 1.00 86.50 181 GLU A CA 1
ATOM 1406 C C . GLU A 1 181 ? -24.128 -8.821 29.600 1.00 86.50 181 GLU A C 1
ATOM 1408 O O . GLU A 1 181 ? -25.180 -8.711 30.243 1.00 86.50 181 GLU A O 1
ATOM 1413 N N . HIS A 1 182 ? -23.325 -9.881 29.735 1.00 92.50 182 HIS A N 1
ATOM 1414 C CA . HIS A 1 182 ? -23.568 -10.956 30.694 1.00 92.50 182 HIS A CA 1
ATOM 1415 C C . HIS A 1 182 ? -23.407 -10.498 32.144 1.00 92.50 182 HIS A C 1
ATOM 1417 O O . HIS A 1 182 ? -24.301 -10.764 32.950 1.00 92.50 182 HIS A O 1
ATOM 1423 N N . ASP A 1 183 ? -22.338 -9.774 32.468 1.00 85.50 183 ASP A N 1
ATOM 1424 C CA . ASP A 1 183 ? -22.074 -9.281 33.823 1.00 85.50 183 ASP A CA 1
ATOM 1425 C C . ASP A 1 183 ? -23.199 -8.360 34.309 1.00 85.50 183 ASP A C 1
ATOM 1427 O O . ASP A 1 183 ? -23.733 -8.535 35.406 1.00 85.50 183 ASP A O 1
ATOM 1431 N N . VAL A 1 184 ? -23.655 -7.437 33.456 1.00 86.75 184 VAL A N 1
ATOM 1432 C CA . VAL A 1 184 ? -24.796 -6.563 33.768 1.00 86.75 184 VAL A CA 1
ATOM 1433 C C . VAL A 1 184 ? -26.082 -7.371 33.961 1.00 86.75 184 VAL A C 1
ATOM 1435 O O . VAL A 1 184 ? -26.890 -7.063 34.843 1.00 86.75 184 VAL A O 1
ATOM 1438 N N . ARG A 1 185 ? -26.293 -8.429 33.169 1.00 83.75 185 ARG A N 1
ATOM 1439 C CA . ARG A 1 185 ? -27.452 -9.319 33.330 1.00 83.75 185 ARG A CA 1
ATOM 1440 C C . ARG A 1 185 ? -27.403 -10.064 34.665 1.00 83.75 185 ARG A C 1
ATOM 1442 O O . ARG A 1 185 ? -28.430 -10.127 35.335 1.00 83.75 185 ARG A O 1
ATOM 1449 N N . LEU A 1 186 ? -26.241 -10.574 35.072 1.00 85.38 186 LEU A N 1
ATOM 1450 C CA . LEU A 1 186 ? -26.049 -11.235 36.367 1.00 85.38 186 LEU A CA 1
ATOM 1451 C C . LEU A 1 186 ? -26.293 -10.268 37.531 1.00 85.38 186 LEU A C 1
ATOM 1453 O O . LEU A 1 186 ? -27.101 -10.570 38.406 1.00 85.38 186 LEU A O 1
ATOM 1457 N N . MET A 1 187 ? -25.714 -9.064 37.485 1.00 81.94 187 MET A N 1
ATOM 1458 C CA . MET A 1 187 ? -25.939 -8.032 38.506 1.00 81.94 187 MET A CA 1
ATOM 1459 C C . MET A 1 187 ? -27.420 -7.658 38.651 1.00 81.94 187 MET A C 1
ATOM 1461 O O . MET A 1 187 ? -27.888 -7.366 39.752 1.00 81.94 187 MET A O 1
ATOM 1465 N N . LYS A 1 188 ? -28.194 -7.655 37.558 1.00 79.69 188 LYS A N 1
ATOM 1466 C CA . LYS A 1 188 ? -29.647 -7.429 37.624 1.00 79.69 188 LYS A CA 1
ATOM 1467 C C . LYS A 1 188 ? -30.377 -8.564 38.321 1.00 79.69 188 LYS A C 1
ATOM 1469 O O . LYS A 1 188 ? -31.263 -8.283 39.122 1.00 79.69 188 LYS A O 1
ATOM 1474 N N . LEU A 1 189 ? -30.013 -9.812 38.030 1.00 84.81 189 LEU A N 1
ATOM 1475 C CA . LEU A 1 189 ? -30.603 -10.981 38.682 1.00 84.81 189 LEU A CA 1
ATOM 1476 C C . LEU A 1 189 ? -30.301 -10.980 40.188 1.00 84.81 189 LEU A C 1
ATOM 1478 O O . LEU A 1 189 ? -31.204 -11.213 40.987 1.00 84.81 189 LEU A O 1
ATOM 1482 N N . GLU A 1 190 ? -29.076 -10.629 40.585 1.00 77.56 190 GLU A N 1
ATOM 1483 C CA . GLU A 1 190 ? -28.687 -10.491 41.996 1.00 77.56 190 GLU A CA 1
ATOM 1484 C C . GLU A 1 190 ? -29.447 -9.359 42.703 1.00 77.56 190 GLU A C 1
ATOM 1486 O O . GLU A 1 190 ? -29.981 -9.556 43.793 1.00 77.56 190 GLU A O 1
ATOM 1491 N N . ASN A 1 191 ? -29.572 -8.190 42.064 1.00 68.31 191 ASN A N 1
ATOM 1492 C CA . ASN A 1 191 ? -30.328 -7.057 42.612 1.00 68.31 191 ASN A CA 1
ATOM 1493 C C . ASN A 1 191 ? -31.850 -7.299 42.672 1.00 68.31 191 ASN A C 1
ATOM 1495 O O . ASN A 1 191 ? -32.546 -6.612 43.422 1.00 68.31 191 ASN A O 1
ATOM 1499 N N . GLN A 1 192 ? -32.371 -8.241 41.880 1.00 65.38 192 GLN A N 1
ATOM 1500 C CA . GLN A 1 192 ? -33.769 -8.688 41.906 1.00 65.38 192 GLN A CA 1
ATOM 1501 C C . GLN A 1 192 ? -34.025 -9.813 42.921 1.00 65.38 192 GLN A C 1
ATOM 1503 O O . GLN A 1 192 ? -35.186 -10.134 43.184 1.00 65.38 192 GLN A O 1
ATOM 1508 N N . GLY A 1 193 ? -32.976 -10.393 43.517 1.00 55.06 193 GLY A N 1
ATOM 1509 C CA . GLY A 1 193 ? -33.108 -11.278 44.671 1.00 55.06 193 GLY A CA 1
ATOM 1510 C C . GLY A 1 193 ? -33.757 -10.551 45.859 1.00 55.06 193 GLY A C 1
ATOM 1511 O O . GLY A 1 193 ? -33.749 -9.316 45.912 1.00 55.06 193 GLY A O 1
ATOM 1512 N N . PRO A 1 194 ? -34.354 -11.272 46.828 1.00 49.84 194 PRO A N 1
ATOM 1513 C CA . PRO A 1 194 ? -34.927 -10.633 48.006 1.00 49.84 194 PRO A CA 1
ATOM 1514 C C . PRO A 1 194 ? -33.862 -9.748 48.660 1.00 49.84 194 PRO A C 1
ATOM 1516 O O . PRO A 1 194 ? -32.792 -10.233 49.024 1.00 49.84 194 PRO A O 1
ATOM 1519 N N . LYS A 1 195 ? -34.152 -8.447 48.801 1.00 50.84 195 LYS A N 1
ATOM 1520 C CA . LYS A 1 195 ? -33.339 -7.510 49.585 1.00 50.84 195 LYS A CA 1
ATOM 1521 C C . LYS A 1 195 ? -33.303 -8.000 51.029 1.00 50.84 195 LYS A C 1
ATOM 1523 O O . LYS A 1 195 ? -34.109 -7.580 51.856 1.00 50.84 195 LYS A O 1
ATOM 1528 N N . VAL A 1 196 ? -32.371 -8.886 51.351 1.00 48.94 196 VAL A N 1
ATOM 1529 C CA . VAL A 1 196 ? -32.005 -9.151 52.735 1.00 48.94 196 VAL A CA 1
ATOM 1530 C C . VAL A 1 196 ? -31.186 -7.943 53.171 1.00 48.94 196 VAL A C 1
ATOM 1532 O O . VAL A 1 196 ? -29.968 -7.891 53.016 1.00 48.94 196 VAL A O 1
ATOM 1535 N N . CYS A 1 197 ? -31.881 -6.914 53.652 1.00 45.25 197 CYS A N 1
ATOM 1536 C CA . CYS A 1 197 ? -31.275 -5.807 54.372 1.00 45.25 197 CYS A CA 1
ATOM 1537 C C . CYS A 1 197 ? -30.676 -6.365 55.669 1.00 45.25 197 CYS A C 1
ATOM 1539 O O . CYS A 1 197 ? -31.334 -6.382 56.705 1.00 45.25 197 CYS A O 1
ATOM 1541 N N . VAL A 1 198 ? -29.438 -6.857 55.623 1.00 49.44 198 VAL A N 1
ATOM 1542 C CA . VAL A 1 198 ? -28.679 -7.122 56.845 1.00 49.44 198 VAL A CA 1
ATOM 1543 C C . VAL A 1 198 ? -28.251 -5.762 57.390 1.00 49.44 198 VAL A C 1
ATOM 1545 O O . VAL A 1 198 ? -27.350 -5.108 56.861 1.00 49.44 198 VAL A O 1
ATOM 1548 N N . GLU A 1 199 ? -28.951 -5.305 58.423 1.00 43.81 199 GLU A N 1
ATOM 1549 C CA . GLU A 1 199 ? -28.626 -4.114 59.200 1.00 43.81 199 GLU A CA 1
ATOM 1550 C C . GLU A 1 199 ? -27.227 -4.215 59.833 1.00 43.81 199 GLU A C 1
ATOM 1552 O O . GLU A 1 199 ? -27.061 -4.616 60.977 1.00 43.81 199 GLU A O 1
ATOM 1557 N N . GLN A 1 200 ? -26.188 -3.850 59.082 1.00 57.28 200 GLN A N 1
ATOM 1558 C CA . GLN A 1 200 ? -24.847 -3.589 59.629 1.00 57.28 200 GLN A CA 1
ATOM 1559 C C . GLN A 1 200 ? -24.434 -2.121 59.465 1.00 57.28 200 GLN A C 1
ATOM 1561 O O . GLN A 1 200 ? -23.563 -1.629 60.179 1.00 57.28 200 GLN A O 1
ATOM 1566 N N . THR A 1 201 ? -25.084 -1.370 58.570 1.00 59.22 201 THR A N 1
ATOM 1567 C CA . THR A 1 201 ? -24.742 0.040 58.316 1.00 59.22 201 THR A CA 1
ATOM 1568 C C . THR A 1 201 ? -25.442 1.018 59.261 1.00 59.22 201 THR A C 1
ATOM 1570 O O . THR A 1 201 ? -24.885 2.081 59.530 1.00 59.22 201 THR A O 1
ATOM 1573 N N . SER A 1 202 ? -26.620 0.673 59.792 1.00 63.09 202 SER A N 1
ATOM 1574 C CA . SER A 1 202 ? -27.298 1.413 60.868 1.00 63.09 202 SER A CA 1
ATOM 1575 C C . SER A 1 202 ? -26.522 1.278 62.181 1.00 63.09 202 SER A C 1
ATOM 1577 O O . SER A 1 202 ? -26.178 2.289 62.796 1.00 63.09 202 SER A O 1
ATOM 1579 N N . LEU A 1 203 ? -26.144 0.047 62.539 1.00 67.69 203 LEU A N 1
ATOM 1580 C CA . LEU A 1 203 ? -25.367 -0.261 63.741 1.00 67.69 203 LEU A CA 1
ATOM 1581 C C . LEU A 1 203 ? -23.983 0.410 63.719 1.00 67.69 203 LEU A C 1
ATOM 1583 O O . LEU A 1 203 ? -23.640 1.145 64.641 1.00 67.69 203 LEU A O 1
ATOM 1587 N N . ALA A 1 204 ? -23.230 0.283 62.620 1.00 69.25 204 ALA A N 1
ATOM 1588 C CA . ALA A 1 204 ? -21.904 0.897 62.506 1.00 69.25 204 ALA A CA 1
ATOM 1589 C C . ALA A 1 204 ? -21.938 2.441 62.510 1.00 69.25 204 ALA A C 1
ATOM 1591 O O . ALA A 1 204 ? -20.991 3.086 62.963 1.00 69.25 204 ALA A O 1
ATOM 1592 N N . LYS A 1 205 ? -23.017 3.067 62.010 1.00 70.88 205 LYS A N 1
ATOM 1593 C CA . LYS A 1 205 ? -23.208 4.528 62.104 1.00 70.88 205 LYS A CA 1
ATOM 1594 C C . LYS A 1 205 ? -23.516 4.962 63.538 1.00 70.88 205 LYS A C 1
ATOM 1596 O O . LYS A 1 205 ? -22.972 5.973 63.980 1.00 70.88 205 LYS A O 1
ATOM 1601 N N . ALA A 1 206 ? -24.333 4.193 64.259 1.00 74.44 206 ALA A N 1
ATOM 1602 C CA . ALA A 1 206 ? -24.624 4.440 65.668 1.00 74.44 206 ALA A CA 1
ATOM 1603 C C . ALA A 1 206 ? -23.366 4.284 66.542 1.00 74.44 206 ALA A C 1
ATOM 1605 O O . ALA A 1 206 ? -23.073 5.160 67.353 1.00 74.44 206 ALA A O 1
ATOM 1606 N N . GLU A 1 207 ? -22.560 3.242 66.321 1.00 78.38 207 GLU A N 1
ATOM 1607 C CA . GLU A 1 207 ? -21.305 3.018 67.055 1.00 78.38 207 GLU A CA 1
ATOM 1608 C C . GLU A 1 207 ? -20.279 4.138 66.835 1.00 78.38 207 GLU A C 1
ATOM 1610 O O . GLU A 1 207 ? -19.643 4.591 67.789 1.00 78.38 207 GLU A O 1
ATOM 1615 N N . ARG A 1 208 ? -20.151 4.652 65.603 1.00 75.38 208 ARG A N 1
ATOM 1616 C CA . ARG A 1 208 ? -19.265 5.792 65.298 1.00 75.38 208 ARG A CA 1
ATOM 1617 C C . ARG A 1 208 ? -19.716 7.081 65.978 1.00 75.38 208 ARG A C 1
ATOM 1619 O O . ARG A 1 208 ? -18.876 7.777 66.543 1.00 75.38 208 ARG A O 1
ATOM 1626 N N . LEU A 1 209 ? -21.019 7.373 65.969 1.00 81.81 209 LEU A N 1
ATOM 1627 C CA . LEU A 1 209 ? -21.576 8.535 66.672 1.00 81.81 209 LEU A CA 1
ATOM 1628 C C . LEU A 1 209 ? -21.339 8.440 68.184 1.00 81.81 209 LEU A C 1
ATOM 1630 O O . LEU A 1 209 ? -20.918 9.414 68.804 1.00 81.81 209 LEU A O 1
ATOM 1634 N N . VAL A 1 210 ? -21.536 7.261 68.778 1.00 84.81 210 VAL A N 1
ATOM 1635 C CA . VAL A 1 210 ? -21.269 7.038 70.207 1.00 84.81 210 VAL A CA 1
ATOM 1636 C C . VAL A 1 210 ? -19.777 7.186 70.529 1.00 84.81 210 VAL A C 1
ATOM 1638 O O . VAL A 1 210 ? -19.430 7.805 71.536 1.00 84.81 210 VAL A O 1
ATOM 1641 N N . ALA A 1 211 ? -18.881 6.672 69.682 1.00 84.81 211 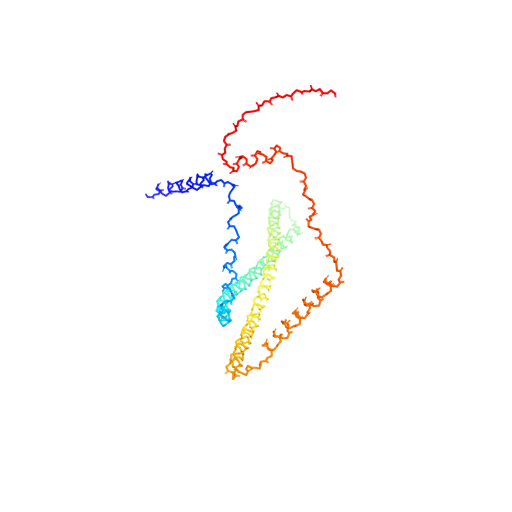ALA A N 1
ATOM 1642 C CA . ALA A 1 211 ? -17.436 6.824 69.863 1.00 84.81 211 ALA A CA 1
ATOM 1643 C C . ALA A 1 211 ? -16.984 8.293 69.760 1.00 84.81 211 ALA A C 1
ATOM 1645 O O . ALA A 1 211 ? -16.167 8.748 70.563 1.00 84.81 211 ALA A O 1
ATOM 1646 N N . GLU A 1 212 ? -17.546 9.055 68.819 1.00 85.31 212 GLU A N 1
ATOM 1647 C CA . GLU A 1 212 ? -17.260 10.482 68.670 1.00 85.31 212 GLU A CA 1
ATOM 1648 C C . GLU A 1 212 ? -17.747 11.290 69.881 1.00 85.31 212 GLU A C 1
ATOM 1650 O O . GLU A 1 212 ? -17.002 12.122 70.405 1.00 85.31 212 GLU A O 1
ATOM 1655 N N . LEU A 1 213 ? -18.952 11.003 70.386 1.00 80.94 213 LEU A N 1
ATOM 1656 C CA . LEU A 1 213 ? -19.489 11.647 71.589 1.00 80.94 213 LEU A CA 1
ATOM 1657 C C . LEU A 1 213 ? -18.647 11.340 72.834 1.00 80.94 213 LEU A C 1
ATOM 1659 O O . LEU A 1 213 ? -18.359 12.255 73.605 1.00 80.94 213 LEU A O 1
ATOM 1663 N N . ARG A 1 214 ? -18.187 10.092 73.008 1.00 80.50 214 ARG A N 1
ATOM 1664 C CA . ARG A 1 214 ? -17.268 9.722 74.101 1.00 80.50 214 ARG A CA 1
ATOM 1665 C C . ARG A 1 214 ? -15.957 10.501 74.025 1.00 80.50 214 ARG A C 1
ATOM 1667 O O . ARG A 1 214 ? -15.540 11.072 75.027 1.00 80.50 214 ARG A O 1
ATOM 1674 N N . LYS A 1 215 ? -15.355 10.597 72.834 1.00 83.94 215 LYS A N 1
ATOM 1675 C CA . LYS A 1 215 ? -14.109 11.349 72.623 1.00 83.94 215 LYS A CA 1
ATOM 1676 C C . LYS A 1 215 ? -14.283 12.840 72.930 1.00 83.94 215 LYS A C 1
ATOM 1678 O O . LYS A 1 215 ? -13.415 13.437 73.557 1.00 83.94 215 LYS A O 1
ATOM 1683 N N . ARG A 1 216 ? -15.411 13.444 72.534 1.00 76.31 216 ARG A N 1
ATOM 1684 C CA . ARG A 1 216 ? -15.729 14.847 72.861 1.00 76.31 216 ARG A CA 1
ATOM 1685 C C . ARG A 1 216 ? -15.915 15.061 74.363 1.00 76.31 216 ARG A C 1
ATOM 1687 O O . ARG A 1 216 ? -15.432 16.062 74.882 1.00 76.31 216 ARG A O 1
ATOM 1694 N N . LEU A 1 217 ? -16.562 14.125 75.058 1.00 77.62 217 LEU A N 1
ATOM 1695 C CA . LEU A 1 217 ? -16.739 14.193 76.509 1.00 77.62 217 LEU A CA 1
ATOM 1696 C C . LEU A 1 217 ? -15.398 14.077 77.250 1.00 77.62 217 LEU A C 1
ATOM 1698 O O . LEU A 1 217 ? -15.159 14.817 78.195 1.00 77.62 217 LEU A O 1
ATOM 1702 N N . GLU A 1 218 ? -14.511 13.193 76.795 1.00 76.12 218 GLU A N 1
ATOM 1703 C CA . GLU A 1 218 ? -13.178 13.003 77.376 1.00 76.12 218 GLU A CA 1
ATOM 1704 C C . GLU A 1 218 ? -12.276 14.224 77.147 1.00 76.12 218 GLU A C 1
ATOM 1706 O O . GLU A 1 218 ? -11.589 14.665 78.065 1.00 76.12 218 GLU A O 1
ATOM 1711 N N . VAL A 1 219 ? -12.331 14.836 75.958 1.00 75.38 219 VAL A N 1
ATOM 1712 C CA . VAL A 1 219 ? -11.651 16.113 75.689 1.00 75.38 219 VAL A CA 1
ATOM 1713 C C . VAL A 1 219 ? -12.221 17.220 76.571 1.00 75.38 219 VAL A C 1
ATOM 1715 O O . VAL A 1 219 ? -11.445 17.945 77.179 1.00 75.38 219 VAL A O 1
ATOM 1718 N N . ALA A 1 220 ? -13.545 17.326 76.707 1.00 65.12 220 ALA A N 1
ATOM 1719 C CA . ALA A 1 220 ? -14.168 18.321 77.580 1.00 65.12 220 ALA A CA 1
ATOM 1720 C C . ALA A 1 220 ? -13.777 18.122 79.055 1.00 65.12 220 ALA A C 1
ATOM 1722 O O . ALA A 1 220 ? -13.422 19.085 79.729 1.00 65.12 220 ALA A O 1
ATOM 1723 N N . GLN A 1 221 ? -13.761 16.878 79.547 1.00 68.38 221 GLN A N 1
ATOM 1724 C CA . GLN A 1 221 ? -13.289 16.547 80.895 1.00 68.38 221 GLN A CA 1
ATOM 1725 C C . GLN A 1 221 ? -11.803 16.859 81.071 1.00 68.38 221 GLN A C 1
ATOM 1727 O O . GLN A 1 221 ? -11.415 17.382 82.111 1.00 68.38 221 GLN A O 1
ATOM 1732 N N . LYS A 1 222 ? -10.975 16.590 80.057 1.00 72.38 222 LYS A N 1
ATOM 1733 C CA . LYS A 1 222 ? -9.543 16.892 80.092 1.00 72.38 222 LYS A CA 1
ATOM 1734 C C . LYS A 1 222 ? -9.279 18.394 80.056 1.00 72.38 222 LYS A C 1
ATOM 1736 O O . LYS A 1 222 ? -8.439 18.840 80.819 1.00 72.38 222 LYS A O 1
ATOM 1741 N N . VAL A 1 223 ? -10.027 19.162 79.259 1.00 63.56 223 VAL A N 1
ATOM 1742 C CA . VAL A 1 223 ? -9.968 20.634 79.204 1.00 63.56 223 VAL A CA 1
ATOM 1743 C C . VAL A 1 223 ? -10.378 21.241 80.548 1.00 63.56 223 VAL A C 1
ATOM 1745 O O . VAL A 1 223 ? -9.631 22.054 81.089 1.00 63.56 223 VAL A O 1
ATOM 1748 N N . LEU A 1 224 ? -11.483 20.767 81.138 1.00 64.31 224 LEU A N 1
ATOM 1749 C CA . LEU A 1 224 ? -11.927 21.163 82.481 1.00 64.31 224 LEU A CA 1
ATOM 1750 C C . LEU A 1 224 ? -10.906 20.791 83.568 1.00 64.31 224 LEU A C 1
ATOM 1752 O O . LEU A 1 224 ? -10.653 21.591 84.463 1.00 64.31 224 LEU A O 1
ATOM 1756 N N . ALA A 1 225 ? -10.287 19.610 83.478 1.00 62.47 225 ALA A N 1
ATOM 1757 C CA . ALA A 1 225 ? -9.239 19.177 84.403 1.00 62.47 225 ALA A CA 1
ATOM 1758 C C . ALA A 1 225 ? -7.907 19.922 84.198 1.00 62.47 225 ALA A C 1
ATOM 1760 O O . ALA A 1 225 ? -7.123 20.037 85.136 1.00 62.47 225 ALA A O 1
ATOM 1761 N N . SER A 1 226 ? -7.639 20.422 82.988 1.00 52.78 226 SER A N 1
ATOM 1762 C CA . SER A 1 226 ? -6.390 21.109 82.639 1.00 52.78 226 SER A CA 1
ATOM 1763 C C . SER A 1 226 ? -6.400 22.622 82.868 1.00 52.78 226 SER A C 1
ATOM 1765 O O . SER A 1 226 ? -5.352 23.235 82.705 1.00 52.78 226 SER A O 1
ATOM 1767 N N . GLY A 1 227 ? -7.533 23.225 83.260 1.00 57.31 227 GLY A N 1
ATOM 1768 C CA . GLY A 1 227 ? -7.594 24.614 83.743 1.00 57.31 227 GLY A CA 1
ATOM 1769 C C . GLY A 1 227 ? -6.944 25.668 82.832 1.00 57.31 227 GLY A C 1
ATOM 1770 O O . GLY A 1 227 ? -6.465 26.683 83.330 1.00 57.31 227 GLY A O 1
ATOM 1771 N N . ALA A 1 228 ? -6.877 25.429 81.519 1.00 46.28 228 ALA A N 1
ATOM 1772 C CA . ALA A 1 228 ? -6.165 26.294 80.588 1.00 46.28 228 ALA A CA 1
ATOM 1773 C C . ALA A 1 228 ? -7.093 27.399 80.066 1.00 46.28 228 ALA A C 1
ATOM 1775 O O . ALA A 1 228 ? -7.919 27.178 79.181 1.00 46.28 228 ALA A O 1
ATOM 1776 N N . VAL A 1 229 ? -6.941 28.587 80.649 1.00 50.47 229 VAL A N 1
ATOM 1777 C CA . VAL A 1 229 ? -7.355 29.869 80.068 1.00 50.47 229 VAL A CA 1
ATOM 1778 C C . VAL A 1 229 ? -6.623 30.037 78.734 1.00 50.47 229 VAL A C 1
ATOM 1780 O O . VAL A 1 229 ? -5.402 29.886 78.687 1.00 50.47 229 VAL A O 1
ATOM 1783 N N . ILE A 1 230 ? -7.359 30.313 77.658 1.00 42.34 230 ILE A N 1
ATOM 1784 C CA . ILE A 1 230 ? -6.798 30.637 76.343 1.00 42.34 230 ILE A CA 1
ATOM 1785 C C . ILE A 1 230 ? -7.261 32.050 75.989 1.00 42.34 230 ILE A C 1
ATOM 1787 O O . ILE A 1 230 ? -8.455 32.280 75.809 1.00 42.34 230 ILE A O 1
ATOM 1791 N N . ASP A 1 231 ? -6.292 32.965 75.942 1.00 40.22 231 ASP A N 1
ATOM 1792 C CA . ASP A 1 231 ? -6.365 34.270 75.283 1.00 40.22 231 ASP A CA 1
ATOM 1793 C C . ASP A 1 231 ? -6.564 34.076 73.769 1.00 40.22 231 ASP A C 1
ATOM 1795 O O . ASP A 1 231 ? -5.829 33.313 73.135 1.00 40.22 231 ASP A O 1
ATOM 1799 N N . GLU A 1 232 ? -7.523 34.786 73.178 1.00 40.06 232 GLU A N 1
ATOM 1800 C CA . GLU A 1 232 ? -7.679 34.914 71.726 1.00 40.06 232 GLU A CA 1
ATOM 1801 C C . GLU A 1 232 ? -7.062 36.243 71.258 1.00 40.06 232 GLU A C 1
ATOM 1803 O O . GLU A 1 232 ? -7.676 37.284 71.459 1.00 40.06 232 GLU A O 1
ATOM 1808 N N . ASP A 1 233 ? -5.847 36.210 70.685 1.00 36.31 233 ASP A N 1
ATOM 1809 C CA . ASP A 1 233 ? -5.511 36.830 69.378 1.00 36.31 233 ASP A CA 1
ATOM 1810 C C . ASP A 1 233 ? -4.001 36.744 69.031 1.00 36.31 233 ASP A C 1
ATOM 1812 O O . ASP A 1 233 ? -3.149 37.000 69.888 1.00 36.31 233 ASP A O 1
ATOM 1816 N N . PRO A 1 234 ? -3.632 36.476 67.758 1.00 44.59 234 PRO A N 1
ATOM 1817 C CA . PRO A 1 234 ? -2.352 36.895 67.178 1.00 44.59 234 PRO A CA 1
ATOM 1818 C C . PRO A 1 234 ? -2.492 37.861 65.966 1.00 44.59 234 PRO A C 1
ATOM 1820 O O . PRO A 1 234 ? -3.512 37.874 65.281 1.00 44.59 234 PRO A O 1
ATOM 1823 N N . PRO A 1 235 ? -1.448 38.666 65.663 1.00 51.69 235 PRO A N 1
ATOM 1824 C CA . PRO A 1 235 ? -1.557 39.978 65.007 1.00 51.69 235 PRO A CA 1
ATOM 1825 C C . PRO A 1 235 ? -1.622 39.975 63.467 1.00 51.69 235 PRO A C 1
ATOM 1827 O O . PRO A 1 235 ? -1.035 39.127 62.793 1.00 51.69 235 PRO A O 1
ATOM 1830 N N . ALA A 1 236 ? -2.267 41.012 62.916 1.00 52.91 236 ALA A N 1
ATOM 1831 C CA . ALA A 1 236 ? -2.346 41.320 61.484 1.00 52.91 236 ALA A CA 1
ATOM 1832 C C . ALA A 1 236 ? -1.097 42.074 60.948 1.00 52.91 236 ALA A C 1
ATOM 1834 O O . ALA A 1 236 ? -0.454 42.811 61.700 1.00 52.91 236 ALA A O 1
ATOM 1835 N N . PRO A 1 237 ? -0.744 41.919 59.652 1.00 57.88 237 PRO A N 1
ATOM 1836 C CA . PRO A 1 237 ? 0.388 42.606 59.013 1.00 57.88 237 PRO A CA 1
ATOM 1837 C C . PRO A 1 237 ? 0.147 44.119 58.797 1.00 57.88 237 PRO A C 1
ATOM 1839 O O . PRO A 1 237 ? -1.004 44.548 58.709 1.00 57.88 237 PRO A O 1
ATOM 1842 N N . PRO A 1 238 ? 1.217 44.936 58.674 1.00 54.09 238 PRO A N 1
ATOM 1843 C CA . PRO A 1 238 ? 1.120 46.394 58.649 1.00 54.09 238 PRO A CA 1
ATOM 1844 C C . PRO A 1 238 ? 0.620 46.910 57.293 1.00 54.09 238 PRO A C 1
ATOM 1846 O O . PRO A 1 238 ? 1.300 46.772 56.277 1.00 54.09 238 PRO A O 1
ATOM 1849 N N . VAL A 1 239 ? -0.547 47.547 57.293 1.00 54.12 239 VAL A N 1
ATOM 1850 C CA . VAL A 1 239 ? -1.051 48.376 56.188 1.00 54.12 239 VAL A CA 1
ATOM 1851 C C . VAL A 1 239 ? -1.086 49.816 56.698 1.00 54.12 239 VAL A C 1
ATOM 1853 O O . VAL A 1 239 ? -1.498 50.046 57.836 1.00 54.12 239 VAL A O 1
ATOM 1856 N N . SER A 1 240 ? -0.596 50.776 55.912 1.00 63.66 240 SER A N 1
ATOM 1857 C CA . SER A 1 240 ? -0.550 52.183 56.321 1.00 63.66 240 SER A CA 1
ATOM 1858 C C . SER A 1 240 ? -1.961 52.780 56.402 1.00 63.66 240 SER A C 1
ATOM 1860 O O . SER A 1 240 ? -2.834 52.469 55.589 1.00 63.66 240 SER A O 1
ATOM 1862 N N . GLU A 1 241 ? -2.188 53.647 57.394 1.00 61.72 241 GLU A N 1
ATOM 1863 C CA . GLU A 1 241 ? -3.496 54.271 57.665 1.00 61.72 241 GLU A CA 1
ATOM 1864 C C . GLU A 1 241 ? -4.060 55.009 56.441 1.00 61.72 241 GLU A C 1
ATOM 1866 O O . GLU A 1 241 ? -5.261 54.957 56.178 1.00 61.72 241 GLU A O 1
ATOM 1871 N N . GLU A 1 242 ? -3.190 55.626 55.643 1.00 66.00 242 GLU A N 1
ATOM 1872 C CA . GLU A 1 242 ? -3.559 56.362 54.430 1.00 66.00 242 GLU A CA 1
ATOM 1873 C C . GLU A 1 242 ? -4.181 55.449 53.355 1.00 66.00 242 GLU A C 1
ATOM 1875 O O . GLU A 1 242 ? -5.127 55.848 52.671 1.00 66.00 242 GLU A O 1
ATOM 1880 N N . GLU A 1 243 ? -3.705 54.203 53.234 1.00 61.47 243 GLU A N 1
ATOM 1881 C CA . GLU A 1 243 ? -4.178 53.243 52.230 1.00 61.47 243 GLU A CA 1
ATOM 1882 C C . GLU A 1 243 ? -5.538 52.643 52.615 1.00 61.47 243 GLU A C 1
ATOM 1884 O O . GLU A 1 243 ? -6.402 52.464 51.755 1.00 61.47 243 GLU A O 1
ATOM 1889 N N . ILE A 1 244 ? -5.779 52.398 53.910 1.00 69.25 244 ILE A N 1
ATOM 1890 C CA . ILE A 1 244 ? -7.080 51.916 54.401 1.00 69.25 244 ILE A CA 1
ATOM 1891 C C . ILE A 1 244 ? -8.139 53.017 54.295 1.00 69.25 244 ILE A C 1
ATOM 1893 O O . ILE A 1 244 ? -9.243 52.741 53.832 1.00 69.25 244 ILE A O 1
ATOM 1897 N N . ILE A 1 245 ? -7.820 54.260 54.673 1.00 70.50 245 ILE A N 1
ATOM 1898 C CA . ILE A 1 245 ? -8.791 55.367 54.644 1.00 70.50 245 ILE A CA 1
ATOM 1899 C C . ILE A 1 245 ? -9.228 55.669 53.207 1.00 70.50 245 ILE A C 1
ATOM 1901 O O . ILE A 1 245 ? -10.421 55.850 52.970 1.00 70.50 245 ILE A O 1
ATOM 1905 N N . CYS A 1 246 ? -8.300 55.649 52.243 1.00 67.81 246 CYS A N 1
ATOM 1906 C CA . CYS A 1 246 ? -8.616 55.826 50.823 1.00 67.81 246 CYS A CA 1
ATOM 1907 C C . CYS A 1 246 ? -9.494 54.681 50.283 1.00 67.81 246 CYS A C 1
ATOM 1909 O O . CYS A 1 246 ? -10.475 54.907 49.581 1.00 67.81 246 CYS A O 1
ATOM 1911 N N . ARG A 1 247 ? -9.196 53.438 50.677 1.00 66.00 247 ARG A N 1
ATOM 1912 C CA . ARG A 1 247 ? -9.927 52.247 50.216 1.00 66.00 247 ARG A CA 1
ATOM 1913 C C . ARG A 1 247 ? -11.315 52.113 50.844 1.00 66.00 247 ARG A C 1
ATOM 1915 O O . ARG A 1 247 ? -12.226 51.570 50.223 1.00 66.00 247 ARG A O 1
ATOM 1922 N N . VAL A 1 248 ? -11.486 52.623 52.063 1.00 73.00 248 VAL A N 1
ATOM 1923 C CA . VAL A 1 248 ? -12.774 52.691 52.763 1.00 73.00 248 VAL A CA 1
ATOM 1924 C C . VAL A 1 248 ? -13.629 53.844 52.229 1.00 73.00 248 VAL A C 1
ATOM 1926 O O . VAL A 1 248 ? -14.822 53.641 52.022 1.00 73.00 248 VAL A O 1
ATOM 1929 N N . SER A 1 249 ? -13.056 55.014 51.926 1.00 67.25 249 SER A N 1
ATOM 1930 C CA . SER A 1 249 ? -13.806 56.130 51.325 1.00 67.25 249 SER A CA 1
ATOM 1931 C C . SER A 1 249 ? -14.225 55.849 49.875 1.00 67.25 249 SER A C 1
ATOM 1933 O O . SER A 1 249 ? -15.349 56.174 49.492 1.00 67.25 249 SER A O 1
ATOM 1935 N N . GLU A 1 250 ? -13.386 55.150 49.103 1.00 71.31 250 GLU A N 1
ATOM 1936 C CA . GLU A 1 250 ? -13.705 54.673 47.749 1.00 71.31 250 GLU A CA 1
ATOM 1937 C C . GLU A 1 250 ? -14.824 53.613 47.757 1.00 71.31 250 GLU A C 1
ATOM 1939 O O . GLU A 1 250 ? -15.695 53.624 46.888 1.00 71.31 250 GLU A O 1
ATOM 1944 N N . TYR A 1 251 ? -14.866 52.742 48.775 1.00 68.81 251 TYR A N 1
ATOM 1945 C CA . TYR A 1 251 ? -15.946 51.764 48.957 1.00 68.81 251 TYR A CA 1
ATOM 1946 C C . TYR A 1 251 ? -17.261 52.394 49.453 1.00 68.81 251 TYR A C 1
ATOM 1948 O O . TYR A 1 251 ? -18.341 51.921 49.100 1.00 68.81 251 TYR A O 1
ATOM 1956 N N . LEU A 1 252 ? -17.186 53.457 50.260 1.00 71.06 252 LEU A N 1
ATOM 1957 C CA . LEU A 1 252 ? -18.355 54.151 50.815 1.00 71.06 252 LEU A CA 1
ATOM 1958 C C . LEU A 1 252 ? -18.930 55.238 49.888 1.00 71.06 252 LEU A C 1
ATOM 1960 O O . LEU A 1 252 ? -20.025 55.731 50.149 1.00 71.06 252 LEU A O 1
ATOM 1964 N N . GLY A 1 253 ? -18.256 55.567 48.779 1.00 60.91 253 GLY A N 1
ATOM 1965 C CA . GLY A 1 253 ? -18.793 56.454 47.741 1.00 60.91 253 GLY A CA 1
ATOM 1966 C C . GLY A 1 253 ? -18.910 57.925 48.156 1.00 60.91 253 GLY A C 1
ATOM 1967 O O . GLY A 1 253 ? -19.780 58.635 47.649 1.00 60.91 253 GLY A O 1
ATOM 1968 N N . GLU A 1 254 ? -18.047 58.394 49.058 1.00 62.28 254 GLU A N 1
ATOM 1969 C CA . GLU A 1 254 ? -18.026 59.781 49.535 1.00 62.28 254 GLU A CA 1
ATOM 1970 C C . GLU A 1 254 ? -16.870 60.572 48.896 1.00 62.28 254 GLU A C 1
ATOM 1972 O O . GLU A 1 254 ? -15.720 60.135 48.870 1.00 62.28 254 GLU A O 1
ATOM 1977 N N . ALA A 1 255 ? -17.175 61.753 48.346 1.00 47.66 255 ALA A N 1
ATOM 1978 C CA . ALA A 1 255 ? -16.194 62.624 47.702 1.00 47.66 255 ALA A CA 1
ATOM 1979 C C . ALA A 1 255 ? -15.257 63.280 48.733 1.00 47.66 255 ALA A C 1
ATOM 1981 O O . ALA A 1 255 ? -15.706 63.863 49.719 1.00 47.66 255 ALA A O 1
ATOM 1982 N N . ALA A 1 256 ? -13.954 63.207 48.460 1.00 50.44 256 ALA A N 1
ATOM 1983 C CA . ALA A 1 256 ? -12.868 63.664 49.323 1.00 50.44 256 ALA A CA 1
ATOM 1984 C C . ALA A 1 256 ? -13.010 65.120 49.820 1.00 50.44 256 ALA A C 1
ATOM 1986 O O . ALA A 1 256 ? -13.154 66.034 49.003 1.00 50.44 256 ALA A O 1
ATOM 1987 N N . PRO A 1 257 ? -12.832 65.380 51.129 1.00 44.56 257 PRO A N 1
ATOM 1988 C CA . PRO A 1 257 ? -12.410 66.684 51.612 1.00 44.56 257 PRO A CA 1
ATOM 1989 C C . PRO A 1 257 ? -10.876 66.802 51.643 1.00 44.56 257 PRO A C 1
ATOM 1991 O O . PRO A 1 257 ? -10.144 65.866 51.958 1.00 44.56 257 PRO A O 1
ATOM 1994 N N . ALA A 1 258 ? -10.416 67.994 51.269 1.00 45.41 258 ALA A N 1
ATOM 1995 C CA . ALA A 1 258 ? -9.030 68.377 51.049 1.00 45.41 258 ALA A CA 1
ATOM 1996 C C . ALA A 1 258 ? -8.143 68.343 52.307 1.00 45.41 258 ALA A C 1
ATOM 1998 O O . ALA A 1 258 ? -8.578 68.648 53.417 1.00 45.41 258 ALA A O 1
ATOM 1999 N N . ALA A 1 259 ? -6.862 68.054 52.073 1.00 46.91 259 ALA A N 1
ATOM 2000 C CA . ALA A 1 259 ? -5.772 68.153 53.037 1.00 46.91 259 ALA A CA 1
ATOM 2001 C C . ALA A 1 259 ? -5.663 69.542 53.692 1.00 46.91 259 ALA A C 1
ATOM 2003 O O . ALA A 1 259 ? -5.922 70.564 53.049 1.00 46.91 259 ALA A O 1
ATOM 2004 N N . PRO A 1 260 ? -5.117 69.590 54.916 1.00 47.28 260 PRO A N 1
ATOM 2005 C CA . PRO A 1 260 ? -4.153 70.637 55.223 1.00 47.28 260 PRO A CA 1
ATOM 2006 C C . PRO A 1 260 ? -2.803 70.095 55.711 1.00 47.28 260 PRO A C 1
ATOM 2008 O O . PRO A 1 260 ? -2.701 69.169 56.512 1.00 47.28 260 PRO A O 1
ATOM 2011 N N . ALA A 1 261 ? -1.763 70.750 55.203 1.00 47.97 261 ALA A N 1
ATOM 2012 C CA . ALA A 1 261 ? -0.364 70.623 55.569 1.00 47.97 261 ALA A CA 1
ATOM 2013 C C . ALA A 1 261 ? -0.083 71.096 57.003 1.00 47.97 261 ALA A C 1
ATOM 2015 O O . ALA A 1 261 ? -0.548 72.172 57.367 1.00 47.97 261 ALA A O 1
ATOM 2016 N N . VAL A 1 262 ? 0.775 70.380 57.743 1.00 43.34 262 VAL A N 1
ATOM 2017 C CA . VAL A 1 262 ? 1.612 70.943 58.824 1.00 43.34 262 VAL A CA 1
ATOM 2018 C C . VAL A 1 262 ? 2.917 70.120 58.908 1.00 43.34 262 VAL A C 1
ATOM 2020 O O . VAL A 1 262 ? 2.878 68.941 59.230 1.00 43.34 262 VAL A O 1
ATOM 2023 N N . THR A 1 263 ? 4.018 70.571 58.303 1.00 39.25 263 THR A N 1
ATOM 2024 C CA . THR A 1 263 ? 5.183 71.277 58.898 1.00 39.25 263 THR A CA 1
ATOM 2025 C C . THR A 1 263 ? 6.095 70.454 59.828 1.00 39.25 263 THR A C 1
ATOM 2027 O O . THR A 1 263 ? 5.709 70.028 60.909 1.00 39.25 263 THR A O 1
ATOM 2030 N N . LEU A 1 264 ? 7.354 70.333 59.389 1.00 42.12 264 LEU A N 1
ATOM 2031 C CA 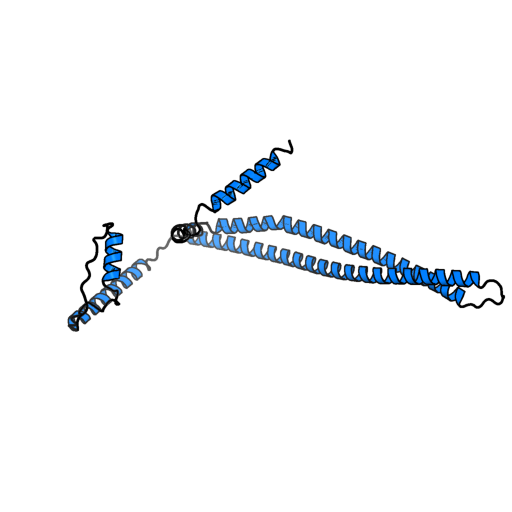. LEU A 1 264 ? 8.553 69.843 60.084 1.00 42.12 264 LEU A CA 1
ATOM 2032 C C . LEU A 1 264 ? 8.877 70.598 61.389 1.00 42.12 264 LEU A C 1
ATOM 2034 O O . LEU A 1 264 ? 8.776 71.823 61.404 1.00 42.12 264 LEU A O 1
ATOM 2038 N N . ALA A 1 265 ? 9.400 69.887 62.398 1.00 40.53 265 ALA A N 1
ATOM 2039 C CA . ALA A 1 265 ? 10.392 70.315 63.414 1.00 40.53 265 ALA A CA 1
ATOM 2040 C C . ALA A 1 265 ? 10.500 69.185 64.470 1.00 40.53 265 ALA A C 1
ATOM 2042 O O . ALA A 1 265 ? 9.467 68.661 64.862 1.00 40.53 265 ALA A O 1
ATOM 2043 N N . ARG A 1 266 ? 11.636 68.739 65.013 1.00 38.34 266 ARG A N 1
ATOM 2044 C CA . ARG A 1 266 ? 13.030 69.188 65.072 1.00 38.34 266 ARG A CA 1
ATOM 2045 C C . ARG A 1 266 ? 13.874 67.997 65.540 1.00 38.34 266 ARG A C 1
ATOM 2047 O O . ARG A 1 266 ? 13.317 67.182 66.306 1.00 38.34 266 ARG A O 1
#

Radius of gyration: 45.94 Å; chains: 1; bounding box: 74×83×134 Å

Foldseek 3Di:
DVPPVVVVVVVVVVCCVVVVVVPDPPDPPDPPPPPVVVVVPVVVVPPVVVVLVVLVVVLVVVVVVLVVLVVVLVVLVVVLVVLVVVLVVLVVVLVVLVVVLVVLVVVLVDDDPDPDDPPVSVVSVVVSVVSVVVSVVSVVVSVVSVVVSVVSVVVSVVSVVVSVVVVVVSVVSVVVSVVVVVVVVVVVVVVPPPPPPPPPPVVVVVVVVVVVVVVVVVVVVVCVVVPDDDDDDDDDDDDDPVVVVVVVCVVVVDDDDDDDDDDDDD

Secondary structure (DSSP, 8-state):
--SHHHHHHHHHHHHHHHHHHSS-TT--SSSSSSSHHHHTTTGGGS-HHHHHHHHHHHHHHHHHHHHHHHHHHHHHHHHHHHHHHHHHHHHHHHHHHHHHHHHHHHHHHSPPSS---HHHHHHHHHHHHHHHHHHHHHHHHHHHHHHHHHHHHHHHHHHHHHHHHHHHHHHHHHHHHHHHHHHHHHHHHHHHS-------HHHHHHHHHHHHHHHHHHHHHHHHHHT-------PPPP--HHHHHHHHHHHHTPPPPPP-------

Sequence (266 aa):
MFKLIKWTAVGVGGALILGGLMFGTDMFGYASSSYKQFRNKVKSAVPVELEIQRARDLLAELVPELKANIVLVAQEEVAVDELEKEISKERVRVASARDKMRGMKDSLAVQPVAYAADLGRARQVEALAMQLERVRLAEKLLEGKDRVLITRKKSLDTAIQALKSAQVRKVELEGEIERLEHDVRLMKLENQGPKVCVEQTSLAKAERLVAELRKRLEVAQKVLASGAVIDEDPPAPPVSEEEIICRVSEYLGEAAPAAPAVTLAR